Protein AF-0000000074640709 (afdb_homodimer)

Radius of gyration: 23.54 Å; Cα contacts (8 Å, |Δi|>4): 492; chains: 2; bounding box: 57×52×86 Å

pLDDT: mean 73.57, std 23.94, range [26.28, 98.62]

Foldseek 3Di:
DVVVVVVVVVVVVVVVVCLVQQQEKEKDKDKDWDQDPPVVPPVVVVDDPDDPDPDCPVPPSDTDIWMWIWMAGPVGTQDTHTDDPPDDLALVNVQCCVPPPRVVSCCVVPPPSLVSAHEYEYAPPCSCVDPSNVVSCVVSVHHYDDDPPPPVPPDDDDPPPPPD/DVVVVVVVVVVVVVVVVCLVQVQEKEKDKDKDWDQDPPVVPVVVVVDDPDDPDPPCPVPVSDTDIWMWIWMAGPVGTQDTHTDDPPDDLALVNVQCCVPPPRVVSCCVPPPPSLVSAHEYEYAPPCSCVDPSNVVSCVVSNHHYDYDPPPPPVPDDDDPPPPPD

Sequence (328 aa):
MLLLFRRNFLRRFQTEQNDFLGRIITGDETWVYSWDPETKRQSAEWRDFDEPRPEKVRRKQGALKVMHMIFFDMNGVILRWPVPIGTTINAQYYKKVLQDKLRPAIRKKRPGLLESGILFHHDNAPVHTARAVTDVLAGYKWELLEHPRYSPDLVPVIFTYSLKMLLLFRRNFLRRFQTEQNDFLGRIITGDETWVYSWDPETKRQSAEWRDFDEPRPEKVRRKQGALKVMHMIFFDMNGVILRWPVPIGTTINAQYYKKVLQDKLRPAIRKKRPGLLESGILFHHDNAPVHTARAVTDVLAGYKWELLEHPRYSPDLVPVIFTYSLK

Secondary structure (DSSP, 8-state):
-HHHHHHHHHHHHHHHHHHHHTTEEEEEEEEEEE--STHHHHHHHTS-TTS------------EEEEEEEEEETTEEEEEEEPPTT----HHHHHHHIIIIIHHHHHHHSTTHHHH--EEE----HHHHSHHHHHHHHHTTPEEEPPPS---TTS---------/-HHHHHHHHHHHHHHHHHHHHTTEEEEEEEEEEE--STHHHHHHHTS-TTS------------EEEEEEEEEETTEEEEEEEPPTT----HHHHHHHIIIIIHHHHHHHSTTHHHH--EEE----HHHHSHHHHHHHHHTTPEEEPPPS---TTS---------

Structure (mmCIF, N/CA/C/O backbone):
data_AF-0000000074640709-model_v1
#
loop_
_entity.id
_entity.type
_entity.pdbx_description
1 polymer Transposase
#
loop_
_atom_site.group_PDB
_atom_site.id
_atom_site.type_symbol
_atom_site.label_atom_id
_atom_site.label_alt_id
_atom_site.label_comp_id
_atom_site.label_asym_id
_atom_site.label_entity_id
_atom_site.label_seq_id
_atom_site.pdbx_PDB_ins_code
_atom_site.Cartn_x
_atom_site.Cartn_y
_atom_site.Cartn_z
_atom_site.occupancy
_atom_site.B_iso_or_equiv
_atom_site.auth_seq_id
_atom_site.auth_comp_id
_atom_site.auth_asym_id
_atom_site.auth_atom_id
_atom_site.pdbx_PDB_model_num
ATOM 1 N N . MET A 1 1 ? -31.281 17.375 29.703 1 46.91 1 MET A N 1
ATOM 2 C CA . MET A 1 1 ? -30.25 18.359 29.375 1 46.91 1 MET A CA 1
ATOM 3 C C . MET A 1 1 ? -28.875 17.703 29.297 1 46.91 1 MET A C 1
ATOM 5 O O . MET A 1 1 ? -28.094 17.984 28.391 1 46.91 1 MET A O 1
ATOM 9 N N . LEU A 1 2 ? -28.562 16.797 30.25 1 47.84 2 LEU A N 1
ATOM 10 C CA . LEU A 1 2 ? -27.281 16.109 30.281 1 47.84 2 LEU A CA 1
ATOM 11 C C . LEU A 1 2 ? -27.141 15.18 29.078 1 47.84 2 LEU A C 1
ATOM 13 O O . LEU A 1 2 ? -26.062 15.094 28.484 1 47.84 2 LEU A O 1
ATOM 17 N N . LEU A 1 3 ? -28.234 14.57 28.75 1 53.34 3 LEU A N 1
ATOM 18 C CA . LEU A 1 3 ? -28.188 13.664 27.609 1 53.34 3 LEU A CA 1
ATOM 19 C C . LEU A 1 3 ? -27.953 14.43 26.312 1 53.34 3 LEU A C 1
ATOM 21 O O . LEU A 1 3 ? -27.234 13.945 25.438 1 53.34 3 LEU A O 1
ATOM 25 N N . LEU A 1 4 ? -28.609 15.594 26.25 1 51.09 4 LEU A N 1
ATOM 26 C CA . LEU A 1 4 ? -28.422 16.438 25.078 1 51.09 4 LEU A CA 1
ATOM 27 C C . LEU A 1 4 ? -26.984 16.969 25.016 1 51.09 4 LEU A C 1
ATOM 29 O O . LEU A 1 4 ? -26.422 17.109 23.938 1 51.09 4 LEU A O 1
ATOM 33 N N . PHE A 1 5 ? -26.406 17.25 26.172 1 48.44 5 PHE A N 1
ATOM 34 C CA . PHE A 1 5 ? -25.047 17.75 26.219 1 48.44 5 PHE A CA 1
ATOM 35 C C . PHE A 1 5 ? -24.062 16.656 25.812 1 48.44 5 PHE A C 1
ATOM 37 O O . PHE A 1 5 ? -23.094 16.922 25.094 1 48.44 5 PHE A O 1
ATOM 44 N N . ARG A 1 6 ? -24.406 15.453 26.297 1 49.34 6 ARG A N 1
ATOM 45 C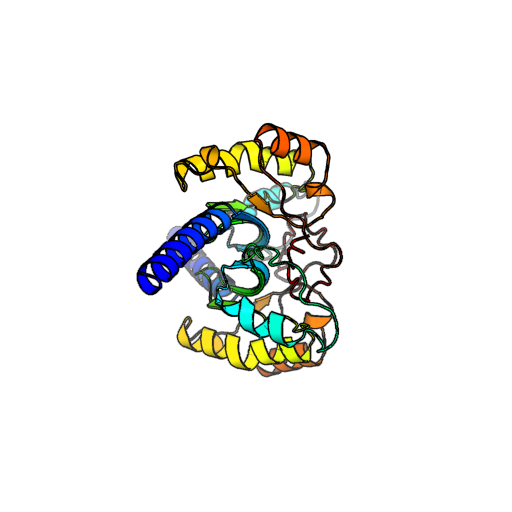 CA . ARG A 1 6 ? -23.516 14.344 25.938 1 49.34 6 ARG A CA 1
ATOM 46 C C . ARG A 1 6 ? -23.578 14.055 24.453 1 49.34 6 ARG A C 1
ATOM 48 O O . ARG A 1 6 ? -22.547 13.797 23.812 1 49.34 6 ARG A O 1
ATOM 55 N N . ARG A 1 7 ? -24.812 14.188 23.984 1 51.47 7 ARG A N 1
ATOM 56 C CA . ARG A 1 7 ? -24.984 13.953 22.547 1 51.47 7 ARG A CA 1
ATOM 57 C C . ARG A 1 7 ? -24.312 15.055 21.734 1 51.47 7 ARG A C 1
ATOM 59 O O . ARG A 1 7 ? -23.672 14.781 20.719 1 51.47 7 ARG A O 1
ATOM 66 N N . ASN A 1 8 ? -24.484 16.297 22.188 1 51.44 8 ASN A N 1
ATOM 67 C CA . ASN A 1 8 ? -23.891 17.422 21.484 1 51.44 8 ASN A CA 1
ATOM 68 C C . ASN A 1 8 ? -22.359 17.391 21.562 1 51.44 8 ASN A C 1
ATOM 70 O O . ASN A 1 8 ? -21.688 17.688 20.578 1 51.44 8 ASN A O 1
ATOM 74 N N . PHE A 1 9 ? -21.828 17.031 22.781 1 47.62 9 PHE A N 1
ATOM 75 C CA . PHE A 1 9 ? -20.391 16.906 22.953 1 47.62 9 PHE A CA 1
ATOM 76 C C . PHE A 1 9 ? -19.828 15.758 22.125 1 47.62 9 PHE A C 1
ATOM 78 O O . PHE A 1 9 ? -18.797 15.898 21.484 1 47.62 9 PHE A O 1
ATOM 85 N N . LEU A 1 10 ? -20.609 14.742 22.109 1 51.47 10 LEU A N 1
ATOM 86 C CA . LEU A 1 10 ? -20.172 13.586 21.328 1 51.47 10 LEU A CA 1
ATOM 87 C C . LEU A 1 10 ? -20.203 13.898 19.844 1 51.47 10 LEU A C 1
ATOM 89 O O . LEU A 1 10 ? -19.297 13.492 19.109 1 51.47 10 LEU A O 1
ATOM 93 N N . ARG A 1 11 ? -21.219 14.688 19.5 1 54.28 11 ARG A N 1
ATOM 94 C CA . ARG A 1 11 ? -21.297 15.094 18.094 1 54.28 11 ARG A CA 1
ATOM 95 C C . ARG A 1 11 ? -20.172 16.047 17.734 1 54.28 11 ARG A C 1
ATOM 97 O O . ARG A 1 11 ? -19.594 15.945 16.656 1 54.28 11 ARG A O 1
ATOM 104 N N . ARG A 1 12 ? -19.922 17 18.609 1 50.59 12 ARG A N 1
ATOM 105 C CA . ARG A 1 12 ? -18.812 17.922 18.344 1 50.59 12 ARG A CA 1
ATOM 106 C C . ARG A 1 12 ? -17.484 17.172 18.312 1 50.59 12 ARG A C 1
ATOM 108 O O . ARG A 1 12 ? -16.641 17.453 17.469 1 50.59 12 ARG A O 1
ATOM 115 N N . PHE A 1 13 ? -17.453 16.297 19.25 1 51.72 13 PHE A N 1
ATOM 116 C CA . PHE A 1 13 ? -16.25 15.477 19.312 1 51.72 13 PHE A CA 1
ATOM 117 C C . PHE A 1 13 ? -16.109 14.602 18.062 1 51.72 13 PHE A C 1
ATOM 119 O O . PHE A 1 13 ? -15.023 14.469 17.5 1 51.72 13 PHE A O 1
ATOM 126 N N . GLN A 1 14 ? -17.219 14.055 17.703 1 56.75 14 GLN A N 1
ATOM 127 C CA . GLN A 1 14 ? -17.234 13.258 16.484 1 56.75 14 GLN A CA 1
ATOM 128 C C . GLN A 1 14 ? -16.922 14.109 15.266 1 56.75 14 GLN A C 1
ATOM 130 O O . GLN A 1 14 ? -16.203 13.664 14.367 1 56.75 14 GLN A O 1
ATOM 135 N N . THR A 1 15 ? -17.516 15.305 15.336 1 57.25 15 THR A N 1
ATOM 136 C CA . THR A 1 15 ? -17.25 16.219 14.234 1 57.25 15 THR A CA 1
ATOM 137 C C . THR A 1 15 ? -15.773 16.609 14.195 1 57.25 15 THR A C 1
ATOM 139 O O . THR A 1 15 ? -15.164 16.656 13.125 1 57.25 15 THR A O 1
ATOM 142 N N . GLU A 1 16 ? -15.297 16.922 15.406 1 59.5 16 GLU A N 1
ATOM 143 C CA . GLU A 1 16 ? -13.891 17.328 15.469 1 59.5 16 GLU A CA 1
ATOM 144 C C . GLU A 1 16 ? -12.977 16.172 15.062 1 59.5 16 GLU A C 1
ATOM 146 O O . GLU A 1 16 ? -11.961 16.375 14.391 1 59.5 16 GLU A O 1
ATOM 151 N N . GLN A 1 17 ? -13.359 15.102 15.57 1 58.53 17 GLN A N 1
ATOM 152 C CA . GLN A 1 17 ? -12.578 13.914 15.242 1 58.53 17 GLN A CA 1
ATOM 153 C C . GLN A 1 17 ? -12.672 13.586 13.758 1 58.53 17 GLN A C 1
ATOM 155 O O . GLN A 1 17 ? -11.672 13.25 13.125 1 58.53 17 GLN A O 1
ATOM 160 N N . ASN A 1 18 ? -13.906 13.648 13.328 1 61.53 18 ASN A N 1
ATOM 161 C CA . ASN A 1 18 ? -14.094 13.484 11.891 1 61.53 18 ASN A CA 1
ATOM 162 C C . ASN A 1 18 ? -13.297 14.523 11.102 1 61.53 18 ASN A C 1
ATOM 164 O O . ASN A 1 18 ? -12.766 14.219 10.031 1 61.53 18 ASN A O 1
ATOM 168 N N . ASP A 1 19 ? -13.203 15.633 11.844 1 73.5 19 ASP A N 1
ATOM 169 C CA . ASP A 1 19 ? -12.469 16.688 11.156 1 73.5 19 ASP A CA 1
ATOM 170 C C . ASP A 1 19 ? -10.977 16.391 11.117 1 73.5 19 ASP A C 1
ATOM 172 O O . ASP A 1 19 ? -10.336 16.516 10.07 1 73.5 19 ASP A O 1
ATOM 176 N N . PHE A 1 20 ? -10.531 15.82 12.344 1 78.12 20 PHE A N 1
ATOM 177 C CA . PHE A 1 20 ? -9.109 15.492 12.414 1 78.12 20 PHE A CA 1
ATOM 178 C C . PHE A 1 20 ? -8.75 14.406 11.414 1 78.12 20 PHE A C 1
ATOM 180 O O . PHE A 1 20 ? -7.824 14.562 10.617 1 78.12 20 PHE A O 1
ATOM 187 N N . LEU A 1 21 ? -9.531 13.281 11.344 1 82.94 21 LEU A N 1
ATOM 188 C CA . LEU A 1 21 ? -9.258 12.148 10.477 1 82.94 21 LEU A CA 1
ATOM 189 C C . LEU A 1 21 ? -9.414 12.531 9.008 1 82.94 21 LEU A C 1
ATOM 191 O O . LEU A 1 21 ? -8.695 12.016 8.148 1 82.94 21 LEU A O 1
ATOM 195 N N . GLY A 1 22 ? -10.305 13.453 8.828 1 88.12 22 GLY A N 1
ATOM 196 C CA . GLY A 1 22 ? -10.578 13.883 7.469 1 88.12 22 GLY A CA 1
ATOM 197 C C . GLY A 1 22 ? -9.438 14.695 6.871 1 88.12 22 GLY A C 1
ATOM 198 O O . GLY A 1 22 ? -9.391 14.898 5.656 1 88.12 22 GLY A O 1
ATOM 199 N N . ARG A 1 23 ? -8.484 15.07 7.758 1 92.62 23 ARG A N 1
ATOM 200 C CA . ARG A 1 23 ? -7.391 15.914 7.305 1 92.62 23 ARG A CA 1
ATOM 201 C C . ARG A 1 23 ? -6.133 15.094 7.047 1 92.62 23 ARG A C 1
ATOM 203 O O . ARG A 1 23 ? -5.129 15.625 6.566 1 92.62 23 ARG A O 1
ATOM 210 N N . ILE A 1 24 ? -6.168 13.789 7.312 1 92.06 24 ILE A N 1
ATOM 211 C CA . ILE A 1 24 ? -4.965 12.977 7.23 1 92.06 24 ILE A CA 1
ATOM 212 C C . ILE A 1 24 ? -4.801 12.438 5.809 1 92.06 24 ILE A C 1
ATOM 214 O O . ILE A 1 24 ? -5.715 11.805 5.27 1 92.06 24 ILE A O 1
ATOM 218 N N . ILE A 1 25 ? -3.73 12.695 5.215 1 95.38 25 ILE A N 1
ATOM 219 C CA . ILE A 1 25 ? -3.305 12.086 3.961 1 95.38 25 ILE A CA 1
ATOM 220 C C . ILE A 1 25 ? -2.059 11.234 4.199 1 95.38 25 ILE A C 1
ATOM 222 O O . ILE A 1 25 ? -1.078 11.711 4.781 1 95.38 25 ILE A O 1
ATOM 226 N N . THR A 1 26 ? -2.135 9.992 3.857 1 93.75 26 THR A N 1
ATOM 227 C CA . THR A 1 26 ? -1.019 9.07 4.023 1 93.75 26 THR A CA 1
ATOM 228 C C . THR A 1 26 ? -0.381 8.742 2.678 1 93.75 26 THR A C 1
ATOM 230 O O . THR A 1 26 ? -1.084 8.508 1.693 1 93.75 26 THR A O 1
ATOM 233 N N . GLY A 1 27 ? 0.933 8.789 2.609 1 94.31 27 GLY A N 1
ATOM 234 C CA . GLY A 1 27 ? 1.7 8.359 1.451 1 94.31 27 GLY A CA 1
ATOM 235 C C . GLY A 1 27 ? 2.461 7.07 1.687 1 94.31 27 GLY A C 1
ATOM 236 O O . GLY A 1 27 ? 3.006 6.852 2.77 1 94.31 27 GLY A O 1
ATOM 237 N N . ASP A 1 28 ? 2.412 6.195 0.65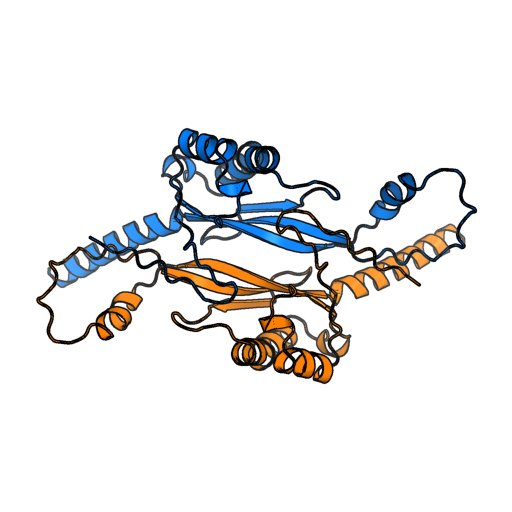5 1 89.44 28 ASP A N 1
ATOM 238 C CA . ASP A 1 28 ? 3.143 4.934 0.697 1 89.44 28 ASP A CA 1
ATOM 239 C C . ASP A 1 28 ? 3.574 4.5 -0.702 1 89.44 28 ASP A C 1
ATOM 241 O O . ASP A 1 28 ? 3.129 5.074 -1.699 1 89.44 28 ASP A O 1
ATOM 245 N N . GLU A 1 29 ? 4.523 3.576 -0.663 1 89.44 29 GLU A N 1
ATOM 246 C CA . GLU A 1 29 ? 4.98 3.004 -1.926 1 89.44 29 GLU A CA 1
ATOM 247 C C . GLU A 1 29 ? 4.598 1.53 -2.035 1 89.44 29 GLU A C 1
ATOM 249 O O . GLU A 1 29 ? 4.57 0.814 -1.033 1 89.44 29 GLU A O 1
ATOM 254 N N . THR A 1 30 ? 4.16 1.184 -3.246 1 87.62 30 THR A N 1
ATOM 255 C CA . THR A 1 30 ? 3.832 -0.217 -3.488 1 87.62 30 THR A CA 1
ATOM 256 C C . THR A 1 30 ? 4.254 -0.638 -4.891 1 87.62 30 THR A C 1
ATOM 258 O O . THR A 1 30 ? 4.539 0.209 -5.742 1 87.62 30 THR A O 1
ATOM 261 N N . TRP A 1 31 ? 4.41 -1.942 -5.078 1 86.06 31 TRP A N 1
ATOM 262 C CA . TRP A 1 31 ? 4.73 -2.5 -6.387 1 86.06 31 TRP A CA 1
ATOM 263 C C . TRP A 1 31 ? 3.502 -3.141 -7.023 1 86.06 31 TRP A C 1
ATOM 265 O O . TRP A 1 31 ? 2.766 -3.877 -6.363 1 86.06 31 TRP A O 1
ATOM 275 N N . VAL A 1 32 ? 3.316 -2.777 -8.266 1 86 32 VAL A N 1
ATOM 276 C CA . VAL A 1 32 ? 2.186 -3.33 -9.008 1 86 32 VAL A CA 1
ATOM 277 C C . VAL A 1 32 ? 2.674 -3.941 -10.32 1 86 32 VAL A C 1
ATOM 279 O O . VAL A 1 32 ? 3.49 -3.342 -11.023 1 86 32 VAL A O 1
ATOM 282 N N . TYR A 1 33 ? 2.207 -5.102 -10.617 1 82.94 33 TYR A N 1
ATOM 283 C CA . TYR A 1 33 ? 2.523 -5.73 -11.898 1 82.94 33 TYR A CA 1
ATOM 284 C C . TYR A 1 33 ? 1.588 -5.238 -12.992 1 82.94 33 TYR A C 1
ATOM 286 O O . TYR A 1 33 ? 0.382 -5.102 -12.773 1 82.94 33 TYR A O 1
ATOM 294 N N . SER A 1 34 ? 2.131 -4.762 -14.055 1 76.19 34 SER A N 1
ATOM 295 C CA . SER A 1 34 ? 1.364 -4.301 -15.211 1 76.19 34 SER A CA 1
ATOM 296 C C . SER A 1 34 ? 1.842 -4.973 -16.5 1 76.19 34 SER A C 1
ATOM 298 O O . SER A 1 34 ? 2.898 -5.605 -16.516 1 76.19 34 SER A O 1
ATOM 300 N N . TRP A 1 35 ? 0.824 -4.996 -17.422 1 62.97 35 TRP A N 1
ATOM 301 C CA . TRP A 1 35 ? 1.172 -5.461 -18.75 1 62.97 35 TRP A CA 1
ATOM 302 C C . TRP A 1 35 ? 1.718 -4.32 -19.609 1 62.97 35 TRP A C 1
ATOM 304 O O . TRP A 1 35 ? 1.177 -3.211 -19.578 1 62.97 35 TRP A O 1
ATOM 314 N N . ASP A 1 36 ? 2.873 -4.203 -19.812 1 53.12 36 ASP A N 1
ATOM 315 C CA . ASP A 1 36 ? 3.271 -3.229 -20.812 1 53.12 36 ASP A CA 1
ATOM 316 C C . ASP A 1 36 ? 3.445 -3.893 -22.188 1 53.12 36 ASP A C 1
ATOM 318 O O . ASP A 1 36 ? 4.391 -4.656 -22.391 1 53.12 36 ASP A O 1
ATOM 322 N N . PRO A 1 37 ? 2.484 -3.816 -23.016 1 47.88 37 PRO A N 1
ATOM 323 C CA . PRO A 1 37 ? 2.789 -4.281 -24.375 1 47.88 37 PRO A CA 1
ATOM 324 C C . PRO A 1 37 ? 4.047 -3.629 -24.953 1 47.88 37 PRO A C 1
ATOM 326 O O . PRO A 1 37 ? 4.789 -4.266 -25.703 1 47.88 37 PRO A O 1
ATOM 329 N N . GLU A 1 38 ? 4.113 -2.268 -24.812 1 47.5 38 GLU A N 1
ATOM 330 C CA . GLU A 1 38 ? 5.121 -1.446 -25.484 1 47.5 38 GLU A CA 1
ATOM 331 C C . GLU A 1 38 ? 6.477 -1.568 -24.781 1 47.5 38 GLU A C 1
ATOM 333 O O . GLU A 1 38 ? 7.5 -1.163 -25.344 1 47.5 38 GLU A O 1
ATOM 338 N N . THR A 1 39 ? 6.562 -1.874 -23.656 1 43.03 39 THR A N 1
ATOM 339 C CA . THR A 1 39 ? 7.895 -1.951 -23.078 1 43.03 39 THR A CA 1
ATOM 340 C C . THR A 1 39 ? 8.773 -2.926 -23.859 1 43.03 39 THR A C 1
ATOM 342 O O . THR A 1 39 ? 9.922 -3.164 -23.484 1 43.03 39 THR A O 1
ATOM 345 N N . LYS A 1 40 ? 8.32 -3.604 -24.812 1 41.12 40 LYS A N 1
ATOM 346 C CA . LYS A 1 40 ? 9.164 -4.191 -25.844 1 41.12 40 LYS A CA 1
ATOM 347 C C . LYS A 1 40 ? 10.094 -3.146 -26.453 1 41.12 40 LYS A C 1
ATOM 349 O O . LYS A 1 40 ? 11.258 -3.438 -26.75 1 41.12 40 LYS A O 1
ATOM 354 N N . ARG A 1 41 ? 9.5 -2.029 -26.859 1 36.28 41 ARG A N 1
ATOM 355 C CA . ARG A 1 41 ? 10.266 -1.099 -27.688 1 36.28 41 ARG A CA 1
ATOM 356 C C . ARG A 1 41 ? 11.422 -0.493 -26.906 1 36.28 41 ARG A C 1
ATOM 358 O O . ARG A 1 41 ? 12.508 -0.301 -27.438 1 36.28 41 ARG A O 1
ATOM 365 N N . GLN A 1 42 ? 11.219 -0.056 -25.703 1 36.22 42 GLN A N 1
ATOM 366 C CA . GLN A 1 42 ? 12.25 0.728 -25.031 1 36.22 42 GLN A CA 1
ATOM 367 C C . GLN A 1 42 ? 13.352 -0.173 -24.484 1 36.22 42 GLN A C 1
ATOM 369 O O . GLN A 1 42 ? 14.531 0.198 -24.484 1 36.22 42 GLN A O 1
ATOM 374 N N . SER A 1 43 ? 13.016 -1.301 -23.984 1 35.88 43 SER A N 1
ATOM 375 C CA . SER A 1 43 ? 14.102 -2.16 -23.547 1 35.88 43 SER A CA 1
ATOM 376 C C . SER A 1 43 ? 14.883 -2.73 -24.719 1 35.88 43 SER A C 1
ATOM 378 O O . SER A 1 43 ? 16.031 -3.16 -24.562 1 35.88 43 SER A O 1
ATOM 380 N N . ALA A 1 44 ? 14.25 -2.912 -25.828 1 34.44 44 ALA A N 1
ATOM 381 C CA . ALA A 1 44 ? 14.984 -3.293 -27.031 1 34.44 44 ALA A CA 1
ATOM 382 C C . ALA A 1 44 ? 16.031 -2.238 -27.391 1 34.44 44 ALA A C 1
ATOM 384 O O . ALA A 1 44 ? 17.047 -2.547 -28.031 1 34.44 44 ALA A O 1
ATOM 385 N N . GLU A 1 45 ? 15.719 -0.953 -27.078 1 35.22 45 GLU A N 1
ATOM 386 C CA . GLU A 1 45 ? 16.656 0.073 -27.531 1 35.22 45 GLU A CA 1
ATOM 387 C C . GLU A 1 45 ? 17.938 0.052 -26.703 1 35.22 45 GLU A C 1
ATOM 389 O O . GLU A 1 45 ? 18.969 0.574 -27.141 1 35.22 45 GLU A O 1
ATOM 394 N N . TRP A 1 46 ? 17.828 -0.36 -25.453 1 33.38 46 TRP A N 1
ATOM 395 C CA . TRP A 1 46 ? 19.109 -0.178 -24.797 1 33.38 46 TRP A CA 1
ATOM 396 C C . TRP A 1 46 ? 20.094 -1.27 -25.219 1 33.38 46 TRP A C 1
ATOM 398 O O . TRP A 1 46 ? 21.125 -1.457 -24.578 1 33.38 46 TRP A O 1
ATOM 408 N N . ARG A 1 47 ? 19.609 -2.254 -26.031 1 33.75 47 ARG A N 1
ATOM 409 C CA . ARG A 1 47 ? 20.641 -3.236 -26.328 1 33.75 47 ARG A CA 1
ATOM 410 C C . ARG A 1 47 ? 21.688 -2.66 -27.297 1 33.75 47 ARG A C 1
ATOM 412 O O . ARG A 1 47 ? 21.344 -1.887 -28.188 1 33.75 47 ARG A O 1
ATOM 419 N N . ASP A 1 48 ? 22.906 -2.582 -26.906 1 31.64 48 ASP A N 1
ATOM 420 C CA . ASP A 1 48 ? 24.047 -2.234 -27.734 1 31.64 48 ASP A CA 1
ATOM 421 C C . ASP A 1 48 ? 23.969 -2.945 -29.094 1 31.64 48 ASP A C 1
ATOM 423 O O . ASP A 1 48 ? 23.375 -4.02 -29.203 1 31.64 48 ASP A O 1
ATOM 427 N N . PHE A 1 49 ? 24.406 -2.42 -30.266 1 32 49 PHE A N 1
ATOM 428 C CA . PHE A 1 49 ? 24.531 -2.734 -31.672 1 32 49 PHE A CA 1
ATOM 429 C C . PHE A 1 49 ? 24.984 -4.176 -31.875 1 32 49 PHE A C 1
ATOM 431 O O . PHE A 1 49 ? 24.516 -4.855 -32.781 1 32 49 PHE A O 1
ATOM 438 N N . ASP A 1 50 ? 26.141 -4.527 -31.375 1 33.44 50 ASP A N 1
ATOM 439 C CA . ASP A 1 50 ? 26.969 -5.508 -32.062 1 33.44 50 ASP A CA 1
ATOM 440 C C . ASP A 1 50 ? 26.469 -6.93 -31.797 1 33.44 50 ASP A C 1
ATOM 442 O O . ASP A 1 50 ? 27.094 -7.898 -32.25 1 33.44 50 ASP A O 1
ATOM 446 N N . GLU A 1 51 ? 25.812 -7.219 -30.594 1 35.03 51 GLU A N 1
ATOM 447 C CA . GLU A 1 51 ? 25.797 -8.672 -30.438 1 35.03 51 GLU A CA 1
ATOM 448 C C . GLU A 1 51 ? 24.703 -9.312 -31.281 1 35.03 51 GLU A C 1
ATOM 450 O O . GLU A 1 51 ? 23.688 -8.68 -31.562 1 35.03 51 GLU A O 1
ATOM 455 N N . PRO A 1 52 ? 24.953 -10.492 -32 1 36.81 52 PRO A N 1
ATOM 456 C CA . PRO A 1 52 ? 24.141 -11.266 -32.938 1 36.81 52 PRO A CA 1
ATOM 457 C C . PRO A 1 52 ? 22.688 -11.391 -32.469 1 36.81 52 PRO A C 1
ATOM 459 O O . PRO A 1 52 ? 22.406 -11.273 -31.281 1 36.81 52 PRO A O 1
ATOM 462 N N . ARG A 1 53 ? 21.812 -11.398 -33.406 1 34.66 53 ARG A N 1
ATOM 463 C CA . ARG A 1 53 ? 20.359 -11.406 -33.344 1 34.66 53 ARG A CA 1
ATOM 464 C C . ARG A 1 53 ? 19.859 -12.414 -32.344 1 34.66 53 ARG A C 1
ATOM 466 O O . ARG A 1 53 ? 20.078 -13.617 -32.469 1 34.66 53 ARG A O 1
ATOM 473 N N . PRO A 1 54 ? 20.031 -12.203 -31.016 1 34.75 54 PRO A N 1
ATOM 474 C CA . PRO A 1 54 ? 19.531 -13.359 -30.266 1 34.75 54 PRO A CA 1
ATOM 475 C C . PRO A 1 54 ? 18.234 -13.922 -30.828 1 34.75 54 PRO A C 1
ATOM 477 O O . PRO A 1 54 ? 17.484 -13.211 -31.5 1 34.75 54 PRO A O 1
ATOM 480 N N . GLU A 1 55 ? 18.156 -15.258 -31.156 1 31.55 55 GLU A N 1
ATOM 481 C CA . GLU A 1 55 ? 16.984 -16.062 -31.469 1 31.55 55 GLU A CA 1
ATOM 482 C C . GLU A 1 55 ? 15.719 -15.461 -30.859 1 31.55 55 GLU A C 1
ATOM 484 O O . GLU A 1 55 ? 15.781 -14.781 -29.828 1 31.55 55 GLU A O 1
ATOM 489 N N . LYS A 1 56 ? 14.695 -15.289 -31.766 1 33.53 56 LYS A N 1
ATOM 490 C CA . LYS A 1 56 ? 13.344 -14.828 -31.453 1 33.53 56 LYS A CA 1
ATOM 491 C C . LYS A 1 56 ? 12.93 -15.273 -30.047 1 33.53 56 LYS A C 1
ATOM 493 O O . LYS A 1 56 ? 12.531 -16.422 -29.844 1 33.53 56 LYS A O 1
ATOM 498 N N . VAL A 1 57 ? 13.883 -15.164 -29.172 1 33.59 57 VAL A N 1
ATOM 499 C CA . VAL A 1 57 ? 13.273 -15.484 -27.891 1 33.59 57 VAL A CA 1
ATOM 500 C C . VAL A 1 57 ? 11.883 -14.875 -27.812 1 33.59 57 VAL A C 1
ATOM 502 O O . VAL A 1 57 ? 11.719 -13.664 -27.938 1 33.59 57 VAL A O 1
ATOM 505 N N . ARG A 1 58 ? 10.836 -15.461 -28.516 1 33.22 58 ARG A N 1
ATOM 506 C CA . ARG A 1 58 ? 9.469 -15.164 -28.109 1 33.22 58 ARG A CA 1
ATOM 507 C C . ARG A 1 58 ? 9.438 -14.422 -26.781 1 33.22 58 ARG A C 1
ATOM 509 O O . ARG A 1 58 ? 9.641 -15.023 -25.719 1 33.22 58 ARG A O 1
ATOM 516 N N . ARG A 1 59 ? 10.023 -13.359 -26.875 1 35.16 59 ARG A N 1
ATOM 517 C CA . ARG A 1 59 ? 10.141 -12.461 -25.734 1 35.16 59 ARG A CA 1
ATOM 518 C C . ARG A 1 59 ? 8.836 -12.398 -24.953 1 35.16 59 ARG A C 1
ATOM 520 O O . ARG A 1 59 ? 7.832 -11.875 -25.438 1 35.16 59 ARG A O 1
ATOM 527 N N . LYS A 1 60 ? 8.312 -13.57 -24.375 1 39.88 60 LYS A N 1
ATOM 528 C CA . LYS A 1 60 ? 7.254 -13.562 -23.375 1 39.88 60 LYS A CA 1
ATOM 529 C C . LYS A 1 60 ? 7.105 -12.18 -22.75 1 39.88 60 LYS A C 1
ATOM 531 O O . LYS A 1 60 ? 8.078 -11.609 -22.25 1 39.88 60 LYS A O 1
ATOM 536 N N . GLN A 1 61 ? 6.496 -11.242 -23.391 1 45.47 61 GLN A N 1
ATOM 537 C CA . GLN A 1 61 ? 6.078 -9.914 -22.953 1 45.47 61 GLN A CA 1
ATOM 538 C C . GLN A 1 61 ? 5.824 -9.883 -21.453 1 45.47 61 GLN A C 1
ATOM 540 O O . GLN A 1 61 ? 4.863 -10.484 -20.953 1 45.47 61 GLN A O 1
ATOM 545 N N . GLY A 1 62 ? 6.82 -10.156 -20.625 1 53.38 62 GLY A N 1
ATOM 546 C CA . GLY A 1 62 ? 6.945 -10.359 -19.203 1 53.38 62 GLY A CA 1
ATOM 547 C C . GLY A 1 62 ? 6.25 -9.289 -18.375 1 53.38 62 GLY A C 1
ATOM 548 O O . GLY A 1 62 ? 5.887 -8.234 -18.906 1 53.38 62 GLY A O 1
ATOM 549 N N . ALA A 1 63 ? 5.395 -9.641 -17.391 1 64.69 63 ALA A N 1
ATOM 550 C CA . ALA A 1 63 ? 4.793 -8.727 -16.422 1 64.69 63 ALA A CA 1
ATOM 551 C C . ALA A 1 63 ? 5.816 -7.711 -15.914 1 64.69 63 ALA A C 1
ATOM 553 O O . ALA A 1 63 ? 6.969 -8.062 -15.648 1 64.69 63 ALA A O 1
ATOM 554 N N . LEU A 1 64 ? 5.594 -6.379 -16.281 1 74.06 64 LEU A N 1
ATOM 555 C CA . LEU A 1 64 ? 6.402 -5.293 -15.742 1 74.06 64 LEU A CA 1
ATOM 556 C C . LEU A 1 64 ? 5.969 -4.961 -14.312 1 74.06 64 LEU A C 1
ATOM 558 O O . LEU A 1 64 ? 4.777 -4.801 -14.047 1 74.06 64 LEU A O 1
ATOM 562 N N . LYS A 1 65 ? 6.918 -5.109 -13.43 1 80.88 65 LYS A N 1
ATOM 563 C CA . LYS A 1 65 ? 6.699 -4.652 -12.062 1 80.88 65 LYS A CA 1
ATOM 564 C C . LYS A 1 65 ? 7.004 -3.162 -11.922 1 80.88 65 LYS A C 1
ATOM 566 O O . LYS A 1 65 ? 8.133 -2.729 -12.172 1 80.88 65 LYS A O 1
ATOM 571 N N . VAL A 1 66 ? 5.957 -2.449 -11.641 1 84.69 66 VAL A N 1
ATOM 572 C CA . VAL A 1 66 ? 6.113 -1 -11.586 1 84.69 66 VAL A CA 1
ATOM 573 C C . VAL A 1 66 ? 5.852 -0.501 -10.172 1 84.69 66 VAL A C 1
ATOM 575 O O . VAL A 1 66 ? 4.871 -0.897 -9.531 1 84.69 66 VAL A O 1
ATOM 578 N N . MET A 1 67 ? 6.793 0.323 -9.727 1 88.81 67 MET A N 1
ATOM 579 C CA . MET A 1 67 ? 6.602 0.968 -8.43 1 88.81 67 MET A CA 1
ATOM 580 C C . MET A 1 67 ? 5.582 2.096 -8.523 1 88.81 67 MET A C 1
ATOM 582 O O . MET A 1 67 ? 5.609 2.887 -9.469 1 88.81 67 MET A O 1
ATOM 586 N N . HIS A 1 68 ? 4.66 2.082 -7.578 1 90.94 68 HIS A N 1
ATOM 587 C CA . HIS A 1 68 ? 3.691 3.168 -7.465 1 90.94 68 HIS A CA 1
ATOM 588 C C . HIS A 1 68 ? 3.838 3.902 -6.137 1 90.94 68 HIS A C 1
ATOM 590 O O . HIS A 1 68 ? 4.047 3.273 -5.098 1 90.94 68 HIS A O 1
ATOM 596 N N . MET A 1 69 ? 3.82 5.25 -6.188 1 94.06 69 MET A N 1
ATOM 597 C CA . MET A 1 69 ? 3.514 6.051 -5.008 1 94.06 69 MET A CA 1
ATOM 598 C C . MET A 1 69 ? 2.01 6.238 -4.852 1 94.06 69 MET A C 1
ATOM 600 O O . MET A 1 69 ? 1.336 6.684 -5.781 1 94.06 69 MET A O 1
ATOM 604 N N . ILE A 1 70 ? 1.554 5.844 -3.711 1 94.62 70 ILE A N 1
ATOM 605 C CA . ILE A 1 70 ? 0.118 5.969 -3.484 1 94.62 70 ILE A CA 1
ATOM 606 C C . ILE A 1 70 ? -0.142 6.93 -2.33 1 94.62 70 ILE A C 1
ATOM 608 O O . ILE A 1 70 ? 0.549 6.887 -1.309 1 94.62 70 ILE A O 1
ATOM 612 N N . PHE A 1 71 ? -1.082 7.844 -2.48 1 96.75 71 PHE A N 1
ATOM 613 C CA . PHE A 1 71 ? -1.561 8.766 -1.456 1 96.75 71 PHE A CA 1
ATOM 614 C C . PHE A 1 71 ? -3.061 8.602 -1.237 1 96.75 71 PHE A C 1
ATOM 616 O O . PHE A 1 71 ? -3.832 8.562 -2.197 1 96.75 71 PHE A O 1
ATOM 623 N N . PHE A 1 72 ? -3.434 8.5 0.001 1 94.25 72 PHE A N 1
ATOM 624 C CA . PHE A 1 72 ? -4.84 8.219 0.262 1 94.25 72 PHE A CA 1
ATOM 625 C C . PHE A 1 72 ? -5.273 8.805 1.599 1 94.25 72 PHE A C 1
ATOM 627 O O . PHE A 1 72 ? -4.43 9.18 2.42 1 94.25 72 PHE A O 1
ATOM 634 N N . ASP A 1 73 ? -6.5 9.008 1.788 1 91.69 73 ASP A N 1
ATOM 635 C CA . ASP A 1 73 ? -7.145 9.406 3.037 1 91.69 73 ASP A CA 1
ATOM 636 C C . ASP A 1 73 ? -8.312 8.477 3.373 1 91.69 73 ASP A C 1
ATOM 638 O O . ASP A 1 73 ? -8.445 7.398 2.793 1 91.69 73 ASP A O 1
ATOM 642 N N . MET A 1 74 ? -8.992 8.82 4.363 1 86.94 74 MET A N 1
ATOM 643 C CA . MET A 1 74 ? -10.062 7.953 4.84 1 86.94 74 MET A CA 1
ATOM 644 C C . MET A 1 74 ? -11.125 7.75 3.762 1 86.94 74 MET A C 1
ATOM 646 O O . MET A 1 74 ? -11.859 6.766 3.789 1 86.94 74 MET A O 1
ATOM 650 N N . ASN A 1 75 ? -11.242 8.648 2.781 1 90.19 75 ASN A N 1
ATOM 651 C CA . ASN A 1 75 ? -12.258 8.562 1.735 1 90.19 75 ASN A CA 1
ATOM 652 C C . ASN A 1 75 ? -11.742 7.809 0.514 1 90.19 75 ASN A C 1
ATOM 654 O O . ASN A 1 75 ? -12.492 7.57 -0.436 1 90.19 75 ASN A O 1
ATOM 658 N N . GLY A 1 76 ? -10.539 7.43 0.463 1 91.25 76 GLY A N 1
ATOM 659 C CA . GLY A 1 76 ? -10.008 6.645 -0.639 1 91.25 76 GLY A CA 1
ATOM 660 C C . GLY A 1 76 ? -8.727 7.219 -1.217 1 91.25 76 GLY A C 1
ATOM 661 O O . GLY A 1 76 ? -8.109 8.094 -0.616 1 91.25 76 GLY A O 1
ATOM 662 N N . VAL A 1 77 ? -8.367 6.66 -2.371 1 94.12 77 VAL A N 1
ATOM 663 C CA . VAL A 1 77 ? -7.121 7.039 -3.027 1 94.12 77 VAL A CA 1
ATOM 664 C C . VAL A 1 77 ? -7.242 8.461 -3.584 1 94.12 77 VAL A C 1
ATOM 666 O O . VAL A 1 77 ? -8.242 8.805 -4.215 1 94.12 77 VAL A O 1
ATOM 669 N N . ILE A 1 78 ? -6.254 9.234 -3.332 1 97.62 78 ILE A N 1
ATOM 670 C CA . ILE A 1 78 ? -6.176 10.578 -3.881 1 97.62 78 ILE A CA 1
ATOM 671 C C . ILE A 1 78 ? -5.312 10.578 -5.141 1 97.62 78 ILE A C 1
ATOM 673 O O . ILE A 1 78 ? -5.684 11.164 -6.156 1 97.62 78 ILE A O 1
ATOM 677 N N . LEU A 1 79 ? -4.133 9.883 -5.055 1 97.38 79 LEU A N 1
ATOM 678 C CA . LEU A 1 79 ? -3.191 9.828 -6.164 1 97.38 79 LEU A CA 1
ATOM 679 C C . LEU A 1 79 ? -2.48 8.484 -6.219 1 97.38 79 LEU A C 1
ATOM 681 O O . LEU A 1 79 ? -2.031 7.973 -5.188 1 97.38 79 LEU A O 1
ATOM 685 N N . ARG A 1 80 ? -2.557 7.832 -7.262 1 95.31 80 ARG A N 1
ATOM 686 C CA . ARG A 1 80 ? -1.683 6.723 -7.629 1 95.31 80 ARG A CA 1
ATOM 687 C C . ARG A 1 80 ? -0.72 7.129 -8.742 1 95.31 80 ARG A C 1
ATOM 689 O O . ARG A 1 80 ? -1.136 7.344 -9.883 1 95.31 80 ARG A O 1
ATOM 696 N N . TRP A 1 81 ? 0.566 7.172 -8.367 1 95.44 81 TRP A N 1
ATOM 697 C CA . TRP A 1 81 ? 1.545 7.672 -9.328 1 95.44 81 TRP A CA 1
ATOM 698 C C . TRP A 1 81 ? 2.572 6.598 -9.672 1 95.44 81 TRP A C 1
ATOM 700 O O . TRP A 1 81 ? 3.375 6.203 -8.82 1 95.44 81 TRP A O 1
ATOM 710 N N . PRO A 1 82 ? 2.527 6.059 -10.945 1 91.69 82 PRO A N 1
ATOM 711 C CA . PRO A 1 82 ? 3.574 5.117 -11.352 1 91.69 82 PRO A CA 1
ATOM 712 C C . PRO A 1 82 ? 4.934 5.789 -11.531 1 91.69 82 PRO A C 1
ATOM 714 O O . PRO A 1 82 ? 5.051 6.758 -12.289 1 91.69 82 PRO A O 1
ATOM 717 N N . VAL A 1 83 ? 5.855 5.27 -10.844 1 89.88 83 VAL A N 1
ATOM 718 C CA . VAL A 1 83 ? 7.215 5.773 -11.008 1 89.88 83 VAL A CA 1
ATOM 719 C C . VAL A 1 83 ? 7.801 5.238 -12.312 1 89.88 83 VAL A C 1
ATOM 721 O O . VAL A 1 83 ? 7.805 4.027 -12.555 1 89.88 83 VAL A O 1
ATOM 724 N N . PRO A 1 84 ? 8.258 6.184 -13.148 1 85.88 84 PRO A N 1
ATOM 725 C CA . PRO A 1 84 ? 8.828 5.715 -14.414 1 85.88 84 PRO A CA 1
ATOM 726 C C . PRO A 1 84 ? 9.961 4.707 -14.211 1 85.88 84 PRO A C 1
ATOM 728 O O . PRO A 1 84 ? 10.758 4.848 -13.281 1 85.88 84 PRO A O 1
ATOM 731 N N . ILE A 1 85 ? 9.945 3.727 -15.07 1 77.38 85 ILE A N 1
ATOM 732 C CA . ILE A 1 85 ? 10.938 2.656 -14.992 1 77.38 85 ILE A CA 1
ATOM 733 C C . ILE A 1 85 ? 12.344 3.244 -15.07 1 77.38 85 ILE A C 1
ATOM 735 O O . ILE A 1 85 ? 12.602 4.141 -15.875 1 77.38 85 ILE A O 1
ATOM 739 N N . GLY A 1 86 ? 13.219 2.75 -14.234 1 75.88 86 GLY A N 1
ATOM 740 C CA . GLY A 1 86 ? 14.602 3.207 -14.242 1 75.88 86 GLY A CA 1
ATOM 741 C C . GLY A 1 86 ? 14.812 4.473 -13.438 1 75.88 86 GLY A C 1
ATOM 742 O O . GLY A 1 86 ? 15.93 4.988 -13.367 1 75.88 86 GLY A O 1
ATOM 743 N N . THR A 1 87 ? 13.781 5 -12.867 1 83.44 87 THR A N 1
ATOM 744 C CA . THR A 1 87 ? 13.867 6.227 -12.078 1 83.44 87 THR A CA 1
ATOM 745 C C . THR A 1 87 ? 14.102 5.914 -10.609 1 83.44 87 THR A C 1
ATOM 747 O O . THR A 1 87 ? 13.445 5.039 -10.039 1 83.44 87 THR A O 1
ATOM 750 N N . THR A 1 88 ? 15.102 6.57 -10.094 1 82.75 88 THR A N 1
ATOM 751 C CA . THR A 1 88 ? 15.32 6.504 -8.648 1 82.75 88 THR A CA 1
ATOM 752 C C . THR A 1 88 ? 14.484 7.559 -7.93 1 82.75 88 THR A C 1
ATOM 754 O O . THR A 1 88 ? 14.438 8.719 -8.344 1 82.75 88 THR A O 1
ATOM 757 N N . ILE A 1 89 ? 13.797 7.148 -6.934 1 88.5 89 ILE A N 1
ATOM 758 C CA . ILE A 1 89 ? 13.039 8.102 -6.133 1 88.5 89 ILE A CA 1
ATOM 759 C C . ILE A 1 89 ? 13.969 8.789 -5.133 1 88.5 89 ILE A C 1
ATOM 761 O O . ILE A 1 89 ? 14.18 8.281 -4.027 1 88.5 89 ILE A O 1
ATOM 765 N N . ASN A 1 90 ? 14.531 9.867 -5.492 1 93 90 ASN A N 1
ATOM 766 C CA . ASN A 1 90 ? 15.273 10.703 -4.559 1 93 90 ASN A CA 1
ATOM 767 C C . ASN A 1 90 ? 14.414 11.844 -4.02 1 93 90 ASN A C 1
ATOM 769 O O . ASN A 1 90 ? 13.242 11.961 -4.379 1 93 90 ASN A O 1
ATOM 773 N N . ALA A 1 91 ? 15.039 12.625 -3.148 1 95.94 91 ALA A N 1
ATOM 774 C CA . ALA A 1 91 ? 14.289 13.68 -2.475 1 95.94 91 ALA A CA 1
ATOM 775 C C . ALA A 1 91 ? 13.711 14.672 -3.482 1 95.94 91 ALA A C 1
ATOM 777 O O . ALA A 1 91 ? 12.578 15.125 -3.332 1 95.94 91 ALA A O 1
ATOM 778 N N . GLN A 1 92 ? 14.484 15 -4.441 1 96.62 92 GLN A N 1
ATOM 779 C CA . GLN A 1 92 ? 14.031 15.969 -5.438 1 96.62 92 GLN A CA 1
ATOM 780 C C . GLN A 1 92 ? 12.859 15.422 -6.246 1 96.62 92 GLN A C 1
ATOM 782 O O . GLN A 1 92 ? 11.906 16.141 -6.543 1 96.62 92 GLN A O 1
ATOM 787 N N . TYR A 1 93 ? 12.93 14.164 -6.605 1 95.69 93 TYR A N 1
ATOM 788 C CA . TYR A 1 93 ? 11.828 13.531 -7.328 1 95.69 93 TYR A CA 1
ATOM 789 C C . TYR A 1 93 ? 10.562 13.5 -6.477 1 95.69 93 TYR A C 1
ATOM 791 O O . TYR A 1 93 ? 9.484 13.859 -6.949 1 95.69 93 TYR A O 1
ATOM 799 N N . TYR A 1 94 ? 10.719 13.031 -5.277 1 96.81 94 TYR A N 1
ATOM 800 C CA . TYR A 1 94 ? 9.594 12.961 -4.355 1 96.81 94 TYR A CA 1
ATOM 801 C C . TYR A 1 94 ? 8.961 14.336 -4.156 1 96.81 94 TYR A C 1
ATOM 803 O O . TYR A 1 94 ? 7.738 14.477 -4.203 1 96.81 94 TYR A O 1
ATOM 811 N N . LYS A 1 95 ? 9.758 15.344 -3.932 1 97.81 95 LYS A N 1
ATOM 812 C CA . LYS A 1 95 ? 9.305 16.719 -3.805 1 97.81 95 LYS A CA 1
ATOM 813 C C . LYS A 1 95 ? 8.461 17.141 -5.008 1 97.81 95 LYS A C 1
ATOM 815 O O . LYS A 1 95 ? 7.395 17.734 -4.852 1 97.81 95 LYS A O 1
ATOM 820 N N . LYS A 1 96 ? 8.93 16.812 -6.164 1 97.75 96 LYS A N 1
ATOM 821 C CA . LYS A 1 96 ? 8.227 17.172 -7.391 1 97.75 96 LYS A CA 1
ATOM 822 C C . LYS A 1 96 ? 6.863 16.484 -7.457 1 97.75 96 LYS A C 1
ATOM 824 O O . LYS A 1 96 ? 5.875 17.094 -7.883 1 97.75 96 LYS A O 1
ATOM 829 N N . VAL A 1 97 ? 6.789 15.266 -7.078 1 97.81 97 VAL A N 1
ATOM 830 C CA . VAL A 1 97 ? 5.52 14.539 -7.082 1 97.81 97 VAL A CA 1
ATOM 831 C C . VAL A 1 97 ? 4.539 15.211 -6.125 1 97.81 97 VAL A C 1
ATOM 833 O O . VAL A 1 97 ? 3.361 15.383 -6.449 1 97.81 97 VAL A O 1
ATOM 836 N N . LEU A 1 98 ? 4.984 15.633 -4.926 1 98.31 98 LEU A N 1
ATOM 837 C CA . LEU A 1 98 ? 4.137 16.312 -3.957 1 98.31 98 LEU A CA 1
ATOM 838 C C . LEU A 1 98 ? 3.586 17.609 -4.539 1 98.31 98 LEU A C 1
ATOM 840 O O . LEU A 1 98 ? 2.395 17.906 -4.402 1 98.31 98 LEU A O 1
ATOM 844 N N . GLN A 1 99 ? 4.426 18.312 -5.195 1 98.56 99 GLN A N 1
ATOM 845 C CA . GLN A 1 99 ? 4.082 19.641 -5.66 1 98.56 99 GLN A CA 1
ATOM 846 C C . GLN A 1 99 ? 3.248 19.594 -6.938 1 98.56 99 GLN A C 1
ATOM 848 O O . GLN A 1 99 ? 2.234 20.281 -7.051 1 98.56 99 GLN A O 1
ATOM 853 N N . ASP A 1 100 ? 3.615 18.719 -7.832 1 98.56 100 ASP A N 1
ATOM 854 C CA . ASP A 1 100 ? 3.062 18.781 -9.18 1 98.56 100 ASP A CA 1
ATOM 855 C C . ASP A 1 100 ? 1.93 17.781 -9.367 1 98.56 100 ASP A C 1
ATOM 857 O O . ASP A 1 100 ? 1.142 17.891 -10.312 1 98.56 100 ASP A O 1
ATOM 861 N N . LYS A 1 101 ? 1.948 16.797 -8.539 1 98.56 101 LYS A N 1
ATOM 862 C CA . LYS A 1 101 ? 0.956 15.758 -8.75 1 98.56 101 LYS A CA 1
ATOM 863 C C . LYS A 1 101 ? -0.003 15.656 -7.57 1 98.56 101 LYS A C 1
ATOM 865 O O . LYS A 1 101 ? -1.221 15.734 -7.742 1 98.56 101 LYS A O 1
ATOM 870 N N . LEU A 1 102 ? 0.487 15.57 -6.348 1 98.62 102 LEU A N 1
ATOM 871 C CA . LEU A 1 102 ? -0.372 15.328 -5.195 1 98.62 102 LEU A CA 1
ATOM 872 C C . LEU A 1 102 ? -1.217 16.562 -4.883 1 98.62 102 LEU A C 1
ATOM 874 O O . LEU A 1 102 ? -2.434 16.453 -4.715 1 98.62 102 LEU A O 1
ATOM 878 N N . ARG A 1 103 ? -0.566 17.703 -4.73 1 98.44 103 ARG A N 1
ATOM 879 C CA . ARG A 1 103 ? -1.302 18.891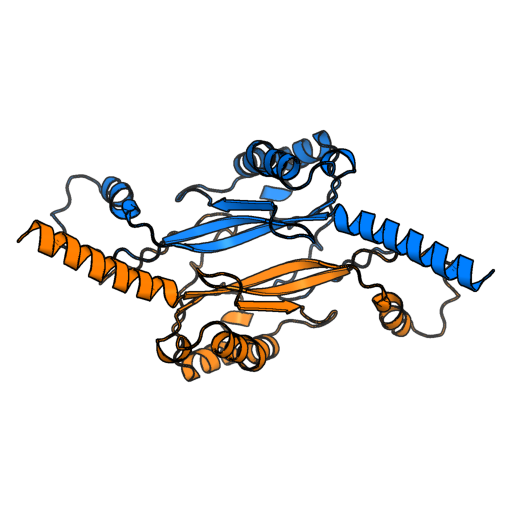 -4.324 1 98.44 103 ARG A CA 1
ATOM 880 C C . ARG A 1 103 ? -2.434 19.203 -5.301 1 98.44 103 ARG A C 1
ATOM 882 O O . ARG A 1 103 ? -3.574 19.406 -4.887 1 98.44 103 ARG A O 1
ATOM 889 N N . PRO A 1 104 ? -2.201 19.188 -6.691 1 98.5 104 PRO A N 1
ATOM 890 C CA . PRO A 1 104 ? -3.316 19.375 -7.625 1 98.5 104 PRO A CA 1
ATOM 891 C C . PRO A 1 104 ? -4.391 18.297 -7.48 1 98.5 104 PRO A C 1
ATOM 893 O O . PRO A 1 104 ? -5.582 18.594 -7.621 1 98.5 104 PRO A O 1
ATOM 896 N N . ALA A 1 105 ? -4.008 17.062 -7.211 1 98.44 105 ALA A N 1
ATOM 897 C CA . ALA A 1 105 ? -4.977 15.977 -7.035 1 98.44 105 ALA A CA 1
ATOM 898 C C . ALA A 1 105 ? -5.863 16.234 -5.816 1 98.44 105 ALA A C 1
ATOM 900 O O . ALA A 1 105 ? -7.062 15.945 -5.852 1 98.44 105 ALA A O 1
ATOM 901 N N . ILE A 1 106 ? -5.254 16.734 -4.75 1 97.94 106 ILE A N 1
ATOM 902 C CA . ILE A 1 106 ? -6.012 17.047 -3.547 1 97.94 106 ILE A CA 1
ATOM 903 C C . ILE A 1 106 ? -7.035 18.141 -3.854 1 97.94 106 ILE A C 1
ATOM 905 O O . ILE A 1 106 ? -8.203 18.047 -3.467 1 97.94 106 ILE A O 1
ATOM 909 N N . ARG A 1 107 ? -6.598 19.188 -4.523 1 97.75 107 ARG A N 1
ATOM 910 C CA . ARG A 1 107 ? -7.488 20.281 -4.875 1 97.75 107 ARG A CA 1
ATOM 911 C C . ARG A 1 107 ? -8.688 19.781 -5.668 1 97.75 107 ARG A C 1
ATOM 913 O O . ARG A 1 107 ? -9.82 20.219 -5.438 1 97.75 107 ARG A O 1
ATOM 920 N N . LYS A 1 108 ? -8.422 18.891 -6.547 1 98.12 108 LYS A N 1
ATOM 921 C CA . LYS A 1 108 ? -9.461 18.391 -7.441 1 98.12 108 LYS A CA 1
ATOM 922 C C . LYS A 1 108 ? -10.398 17.422 -6.711 1 98.12 108 LYS A C 1
ATOM 924 O O . LYS A 1 108 ? -11.625 17.562 -6.805 1 98.12 108 LYS A O 1
ATOM 929 N N . LYS A 1 109 ? -9.875 16.484 -5.961 1 97.62 109 LYS A N 1
ATOM 930 C CA . LYS A 1 109 ? -10.656 15.375 -5.422 1 97.62 109 LYS A CA 1
ATOM 931 C C . LYS A 1 109 ? -11.156 15.688 -4.016 1 97.62 109 LYS A C 1
ATOM 933 O O . LYS A 1 109 ? -12.078 15.039 -3.52 1 97.62 109 LYS A O 1
ATOM 938 N N . ARG A 1 110 ? -10.484 16.562 -3.365 1 96.56 110 ARG A N 1
ATOM 939 C CA . ARG A 1 110 ? -10.852 16.953 -2.006 1 96.56 110 ARG A CA 1
ATOM 940 C C . ARG A 1 110 ? -10.969 18.469 -1.878 1 96.56 110 ARG A C 1
ATOM 942 O O . ARG A 1 110 ? -10.227 19.094 -1.11 1 96.56 110 ARG A O 1
ATOM 949 N N . PRO A 1 111 ? -11.992 18.984 -2.562 1 94.62 111 PRO A N 1
ATOM 950 C CA . PRO A 1 111 ? -12.125 20.438 -2.498 1 94.62 111 PRO A CA 1
ATOM 951 C C . PRO A 1 111 ? -12.258 20.953 -1.067 1 94.62 111 PRO A C 1
ATOM 953 O O . PRO A 1 111 ? -13.008 20.375 -0.269 1 94.62 111 PRO A O 1
ATOM 956 N N . GLY A 1 112 ? -11.43 21.984 -0.735 1 93.38 112 GLY A N 1
ATOM 957 C CA . GLY A 1 112 ? -11.508 22.625 0.567 1 93.38 112 GLY A CA 1
ATOM 958 C C . GLY A 1 112 ? -10.492 22.094 1.558 1 93.38 112 GLY A C 1
ATOM 959 O O . GLY A 1 112 ? -10.219 22.719 2.58 1 93.38 112 GLY A O 1
ATOM 960 N N . LEU A 1 113 ? -9.891 20.938 1.272 1 93.75 113 LEU A N 1
ATOM 961 C CA . LEU A 1 113 ? -9 20.312 2.236 1 93.75 113 LEU A CA 1
ATOM 962 C C . LEU A 1 113 ? -7.691 21.078 2.354 1 93.75 113 LEU A C 1
ATOM 964 O O . LEU A 1 113 ? -7.113 21.172 3.439 1 93.75 113 LEU A O 1
ATOM 968 N N . LEU A 1 114 ? -7.281 21.641 1.286 1 94.75 114 LEU A N 1
ATOM 969 C CA . LEU A 1 114 ? -6.031 22.391 1.305 1 94.75 114 LEU A CA 1
ATOM 970 C C . LEU A 1 114 ? -6.121 23.578 2.254 1 94.75 114 LEU A C 1
ATOM 972 O O . LEU A 1 114 ? -5.117 23.984 2.848 1 94.75 114 LEU A O 1
ATOM 976 N N . GLU A 1 115 ? -7.258 24.094 2.408 1 91.5 115 GLU A N 1
ATOM 977 C CA . GLU A 1 115 ? -7.48 25.25 3.277 1 91.5 115 GLU A CA 1
ATOM 978 C C . GLU A 1 115 ? -7.707 24.812 4.723 1 91.5 115 GLU A C 1
ATOM 980 O O . GLU A 1 115 ? -7.445 25.578 5.656 1 91.5 115 GLU A O 1
ATOM 985 N N . SER A 1 116 ? -8.219 23.609 4.906 1 87.62 116 SER A N 1
ATOM 986 C CA . SER A 1 116 ? -8.57 23.109 6.23 1 87.62 116 SER A CA 1
ATOM 987 C C . SER A 1 116 ? -7.332 22.672 7.004 1 87.62 116 SER A C 1
ATOM 989 O O . SER A 1 116 ? -7.375 22.531 8.227 1 87.62 116 SER A O 1
ATOM 991 N N . GLY A 1 117 ? -6.254 22.547 6.32 1 90.75 117 GLY A N 1
ATOM 992 C CA . GLY A 1 117 ? -5.043 22.062 6.98 1 90.75 117 GLY A CA 1
ATOM 993 C C . GLY A 1 117 ? -4.832 20.578 6.836 1 90.75 117 GLY A C 1
ATOM 994 O O . GLY A 1 117 ? -5.59 19.781 7.398 1 90.75 117 GLY A O 1
ATOM 995 N N . ILE A 1 118 ? -3.822 20.188 6.223 1 94.19 118 ILE A N 1
ATOM 996 C CA . ILE A 1 118 ? -3.512 18.797 5.938 1 94.19 118 ILE A CA 1
ATOM 997 C C . ILE A 1 118 ? -2.549 18.25 6.992 1 94.19 118 ILE A C 1
ATOM 999 O O . ILE A 1 118 ? -1.596 18.938 7.379 1 94.19 118 ILE A O 1
ATOM 1003 N N . LEU A 1 119 ? -2.912 17.125 7.555 1 93.25 119 LEU A N 1
ATOM 1004 C CA . LEU A 1 119 ? -2.01 16.281 8.328 1 93.25 119 LEU A CA 1
ATOM 1005 C C . LEU A 1 119 ? -1.407 15.188 7.445 1 93.25 119 LEU A C 1
ATOM 1007 O O . LEU A 1 119 ? -2.113 14.281 7.016 1 93.25 119 LEU A O 1
ATOM 1011 N N . PHE A 1 120 ? -0.09 15.289 7.18 1 94.69 120 PHE A N 1
ATOM 1012 C CA . PHE A 1 120 ? 0.566 14.43 6.199 1 94.69 120 PHE A CA 1
ATOM 1013 C C . PHE A 1 120 ? 1.372 13.336 6.891 1 94.69 120 PHE A C 1
ATOM 1015 O O . PHE A 1 120 ? 2.104 13.609 7.844 1 94.69 120 PHE A O 1
ATOM 1022 N N . HIS A 1 121 ? 1.146 12.109 6.355 1 92.62 121 HIS A N 1
ATOM 1023 C CA . HIS A 1 121 ? 1.832 10.961 6.934 1 92.62 121 HIS A CA 1
ATOM 1024 C C . HIS A 1 121 ? 2.584 10.172 5.867 1 92.62 121 HIS A C 1
ATOM 1026 O O . HIS A 1 121 ? 2.016 9.828 4.828 1 92.62 121 HIS A O 1
ATOM 1032 N N . HIS A 1 122 ? 3.807 9.938 6.051 1 90.88 122 HIS A N 1
ATOM 1033 C CA . HIS A 1 122 ? 4.641 9.008 5.297 1 90.88 122 HIS A CA 1
ATOM 1034 C C . HIS A 1 122 ? 5.742 8.414 6.172 1 90.88 122 HIS A C 1
ATOM 1036 O O . HIS A 1 122 ? 5.977 8.891 7.285 1 90.88 122 HIS A O 1
ATOM 1042 N N . ASP A 1 123 ? 6.34 7.324 5.75 1 84.12 123 ASP A N 1
ATOM 1043 C CA . ASP A 1 123 ? 7.34 6.688 6.598 1 84.12 123 ASP A CA 1
ATOM 1044 C C . ASP A 1 123 ? 8.586 7.562 6.73 1 84.12 123 ASP A C 1
ATOM 1046 O O . ASP A 1 123 ? 8.672 8.625 6.113 1 84.12 123 ASP A O 1
ATOM 1050 N N . ASN A 1 124 ? 9.547 7.172 7.566 1 86.31 124 ASN A N 1
ATOM 1051 C CA . ASN A 1 124 ? 10.703 7.996 7.887 1 86.31 124 ASN A CA 1
ATOM 1052 C C . ASN A 1 124 ? 11.883 7.695 6.961 1 86.31 124 ASN A C 1
ATOM 1054 O O . ASN A 1 124 ? 13.039 7.859 7.352 1 86.31 124 ASN A O 1
ATOM 1058 N N . ALA A 1 125 ? 11.633 7.137 5.754 1 86.81 125 ALA A N 1
ATOM 1059 C CA . ALA A 1 125 ? 12.719 6.914 4.805 1 86.81 125 ALA A CA 1
ATOM 1060 C C . ALA A 1 125 ? 13.508 8.203 4.562 1 86.81 125 ALA A C 1
ATOM 1062 O O . ALA A 1 125 ? 12.945 9.297 4.582 1 86.81 125 ALA A O 1
ATOM 1063 N N . PRO A 1 126 ? 14.789 8.117 4.309 1 89.94 126 PRO A N 1
ATOM 1064 C CA . PRO A 1 126 ? 15.633 9.305 4.105 1 89.94 126 PRO A CA 1
ATOM 1065 C C . PRO A 1 126 ? 15.07 10.25 3.047 1 89.94 126 PRO A C 1
ATOM 1067 O O . PRO A 1 126 ? 15.164 11.469 3.199 1 89.94 126 PRO A O 1
ATOM 1070 N N . VAL A 1 127 ? 14.445 9.703 2.062 1 92 127 VAL A N 1
ATOM 1071 C CA . VAL A 1 127 ? 13.867 10.508 0.992 1 92 127 VAL A CA 1
ATOM 1072 C C . VAL A 1 127 ? 12.75 11.391 1.552 1 92 127 VAL A C 1
ATOM 1074 O O . VAL A 1 127 ? 12.602 12.547 1.142 1 92 127 VAL A O 1
ATOM 1077 N N . HIS A 1 128 ? 11.977 10.953 2.453 1 92.75 128 HIS A N 1
ATOM 1078 C CA . HIS A 1 128 ? 10.82 11.656 3.01 1 92.75 128 HIS A CA 1
ATOM 1079 C C . HIS A 1 128 ? 11.258 12.703 4.031 1 92.75 128 HIS A C 1
ATOM 1081 O O . HIS A 1 128 ? 10.562 13.695 4.242 1 92.75 128 HIS A O 1
ATOM 1087 N N . THR A 1 129 ? 12.422 12.492 4.676 1 92.88 129 THR A N 1
ATOM 1088 C CA . THR A 1 129 ? 12.844 13.367 5.77 1 92.88 129 THR A CA 1
ATOM 1089 C C . THR A 1 129 ? 13.867 14.391 5.285 1 92.88 129 THR A C 1
ATOM 1091 O O . THR A 1 129 ? 14.305 15.242 6.055 1 92.88 129 THR A O 1
ATOM 1094 N N . ALA A 1 130 ? 14.211 14.266 4.039 1 96.62 130 ALA A N 1
ATOM 1095 C CA . ALA A 1 130 ? 15.148 15.219 3.463 1 96.62 130 ALA A CA 1
ATOM 1096 C C . ALA A 1 130 ? 14.625 16.641 3.574 1 96.62 130 ALA A C 1
ATOM 1098 O O . ALA A 1 130 ? 13.414 16.875 3.494 1 96.62 130 ALA A O 1
ATOM 1099 N N . ARG A 1 131 ? 15.516 17.578 3.67 1 97.38 131 ARG A N 1
ATOM 1100 C CA . ARG A 1 131 ? 15.172 18.984 3.838 1 97.38 131 ARG A CA 1
ATOM 1101 C C . ARG A 1 131 ? 14.328 19.484 2.666 1 97.38 131 ARG A C 1
ATOM 1103 O O . ARG A 1 131 ? 13.375 20.234 2.859 1 97.38 131 ARG A O 1
ATOM 1110 N N . ALA A 1 132 ? 14.734 19.078 1.458 1 97.69 132 ALA A N 1
ATOM 1111 C CA . ALA A 1 132 ? 13.992 19.516 0.271 1 97.69 132 ALA A CA 1
ATOM 1112 C C . ALA A 1 132 ? 12.516 19.172 0.393 1 97.69 132 ALA A C 1
ATOM 1114 O O . ALA A 1 132 ? 11.656 19.938 -0.063 1 97.69 132 ALA A O 1
ATOM 1115 N N . VAL A 1 133 ? 12.211 18.094 1.014 1 97.75 133 VAL A N 1
ATOM 1116 C CA . VAL A 1 133 ? 10.844 17.625 1.161 1 97.75 133 VAL A CA 1
ATOM 1117 C C . VAL A 1 133 ? 10.18 18.328 2.348 1 97.75 133 VAL A C 1
ATOM 1119 O O . VAL A 1 133 ? 9.078 18.859 2.227 1 97.75 133 VAL A O 1
ATOM 1122 N N . THR A 1 134 ? 10.906 18.375 3.475 1 96.62 134 THR A N 1
ATOM 1123 C CA . THR A 1 134 ? 10.32 18.984 4.668 1 96.62 134 THR A CA 1
ATOM 1124 C C . THR A 1 134 ? 10.062 20.469 4.449 1 96.62 134 THR A C 1
ATOM 1126 O O . THR A 1 134 ? 9.094 21.016 4.98 1 96.62 134 THR A O 1
ATOM 1129 N N . ASP A 1 135 ? 10.844 21.156 3.662 1 97.44 135 ASP A N 1
ATOM 1130 C CA . ASP A 1 135 ? 10.641 22.562 3.348 1 97.44 135 ASP A CA 1
ATOM 1131 C C . ASP A 1 135 ? 9.344 22.766 2.562 1 97.44 135 ASP A C 1
ATOM 1133 O O . ASP A 1 135 ? 8.609 23.734 2.811 1 97.44 135 ASP A O 1
ATOM 1137 N N . VAL A 1 136 ? 9.102 21.906 1.596 1 97.25 136 VAL A N 1
ATOM 1138 C CA . VAL A 1 136 ? 7.895 22 0.785 1 97.25 136 VAL A CA 1
ATOM 1139 C C . VAL A 1 136 ? 6.664 21.812 1.666 1 97.25 136 VAL A C 1
ATOM 1141 O O . VAL A 1 136 ? 5.695 22.562 1.573 1 97.25 136 VAL A O 1
ATOM 1144 N N . LEU A 1 137 ? 6.723 20.812 2.523 1 96.94 137 LEU A N 1
ATOM 1145 C CA . LEU A 1 137 ? 5.598 20.562 3.414 1 96.94 137 LEU A CA 1
ATOM 1146 C C . LEU A 1 137 ? 5.352 21.734 4.344 1 96.94 137 LEU A C 1
ATOM 1148 O O . LEU A 1 137 ? 4.203 22.125 4.562 1 96.94 137 LEU A O 1
ATOM 1152 N N . ALA A 1 138 ? 6.379 22.297 4.852 1 95.94 138 ALA A N 1
ATOM 1153 C CA . ALA A 1 138 ? 6.277 23.469 5.723 1 95.94 138 ALA A CA 1
ATOM 1154 C C . ALA A 1 138 ? 5.699 24.672 4.969 1 95.94 138 ALA A C 1
ATOM 1156 O O . ALA A 1 138 ? 4.855 25.391 5.496 1 95.94 138 ALA A O 1
ATOM 1157 N N . GLY A 1 139 ? 6.215 24.859 3.779 1 96.5 139 GLY A N 1
ATOM 1158 C CA . GLY A 1 139 ? 5.699 25.922 2.947 1 96.5 139 GLY A CA 1
ATOM 1159 C C . GLY A 1 139 ? 4.207 25.828 2.686 1 96.5 139 GLY A C 1
ATOM 1160 O O . GLY A 1 139 ? 3.516 26.828 2.584 1 96.5 139 GLY A O 1
ATOM 1161 N N . TYR A 1 140 ? 3.727 24.578 2.57 1 96.56 140 TYR A N 1
ATOM 1162 C CA . TYR A 1 140 ? 2.307 24.312 2.363 1 96.56 140 TYR A CA 1
ATOM 1163 C C . TYR A 1 140 ? 1.542 24.375 3.68 1 96.56 140 TYR A C 1
ATOM 1165 O O . TYR A 1 140 ? 0.312 24.297 3.697 1 96.56 140 TYR A O 1
ATOM 1173 N N . LYS A 1 141 ? 2.303 24.484 4.777 1 95.75 141 LYS A N 1
ATOM 1174 C CA . LYS A 1 141 ? 1.74 24.453 6.125 1 95.75 141 LYS A CA 1
ATOM 1175 C C . LYS A 1 141 ? 1.074 23.109 6.41 1 95.75 141 LYS A C 1
ATOM 1177 O O . LYS A 1 141 ? 0.032 23.047 7.07 1 95.75 141 LYS A O 1
ATOM 1182 N N . TRP A 1 142 ? 1.571 22.062 5.688 1 96.31 142 TRP A N 1
ATOM 1183 C CA . TRP A 1 142 ? 1.165 20.703 6.043 1 96.31 142 TRP A CA 1
ATOM 1184 C C . TRP A 1 142 ? 1.864 20.25 7.316 1 96.31 142 TRP A C 1
ATOM 1186 O O . TRP A 1 142 ? 3.076 20.422 7.465 1 96.31 142 TRP A O 1
ATOM 1196 N N . GLU A 1 143 ? 1.104 19.766 8.219 1 93.5 143 GLU A N 1
ATOM 1197 C CA . GLU A 1 143 ? 1.679 19.219 9.445 1 93.5 143 GLU A CA 1
ATOM 1198 C C . GLU A 1 143 ? 2.037 17.75 9.281 1 93.5 143 GLU A C 1
ATOM 1200 O O . GLU A 1 143 ? 1.205 16.938 8.852 1 93.5 143 GLU A O 1
ATOM 1205 N N . LEU A 1 144 ? 3.273 17.406 9.617 1 91.44 144 LEU A N 1
ATOM 1206 C CA . LEU A 1 144 ? 3.748 16.031 9.484 1 91.44 144 LEU A CA 1
ATOM 1207 C C . LEU A 1 144 ? 3.348 15.195 10.703 1 91.44 144 LEU A C 1
ATOM 1209 O O . LEU A 1 144 ? 3.594 15.602 11.844 1 91.44 144 LEU A O 1
ATOM 1213 N N . LEU A 1 145 ? 2.654 14.109 10.406 1 86.19 145 LEU A N 1
ATOM 1214 C CA . LEU A 1 145 ? 2.389 13.125 11.445 1 86.19 145 LEU A CA 1
ATOM 1215 C C . LEU A 1 145 ? 3.562 12.164 11.586 1 86.19 145 LEU A C 1
ATOM 1217 O O . LEU A 1 145 ? 3.98 11.531 10.609 1 86.19 145 LEU A O 1
ATOM 1221 N N . GLU A 1 146 ? 4.133 12.078 12.711 1 76.38 146 GLU A N 1
ATOM 1222 C CA . GLU A 1 146 ? 5.332 11.281 12.953 1 76.38 146 GLU A CA 1
ATOM 1223 C C . GLU A 1 146 ? 5.062 9.797 12.742 1 76.38 146 GLU A C 1
ATOM 1225 O O . GLU A 1 146 ? 4 9.297 13.109 1 76.38 146 GLU A O 1
ATOM 1230 N N . HIS A 1 147 ? 5.895 9.18 11.945 1 72 147 HIS A N 1
ATOM 1231 C CA . HIS A 1 147 ? 5.934 7.73 11.82 1 72 147 HIS A CA 1
ATOM 1232 C C . HIS A 1 147 ? 6.801 7.102 12.898 1 72 147 HIS A C 1
ATOM 1234 O O . HIS A 1 147 ? 7.93 7.543 13.125 1 72 147 HIS A O 1
ATOM 1240 N N . PRO A 1 148 ? 6.145 6.23 13.789 1 60.25 148 PRO A N 1
ATOM 1241 C CA . PRO A 1 148 ? 7.047 5.637 14.773 1 60.25 148 PRO A CA 1
ATOM 1242 C C . PRO A 1 148 ? 8.305 5.047 14.141 1 60.25 148 PRO A C 1
ATOM 1244 O O . PRO A 1 148 ? 8.258 4.527 13.023 1 60.25 148 PRO A O 1
ATOM 1247 N N . ARG A 1 149 ? 9.492 5.508 14.703 1 52.69 149 ARG A N 1
ATOM 1248 C CA . ARG A 1 149 ? 10.797 5.09 14.211 1 52.69 149 ARG A CA 1
ATOM 1249 C C . ARG A 1 149 ? 10.844 3.584 13.969 1 52.69 149 ARG A C 1
ATOM 1251 O O . ARG A 1 149 ? 11.508 3.113 13.047 1 52.69 149 ARG A O 1
ATOM 1258 N N . TYR A 1 150 ? 10.5 2.914 15.156 1 47.97 150 TYR A N 1
ATOM 1259 C CA . TYR A 1 150 ? 10.664 1.468 15.055 1 47.97 150 TYR A CA 1
ATOM 1260 C C . TYR A 1 150 ? 9.484 0.837 14.312 1 47.97 150 TYR A C 1
ATOM 1262 O O . TYR A 1 150 ? 8.336 0.947 14.75 1 47.97 150 TYR A O 1
ATOM 1270 N N . SER A 1 151 ? 9.234 1.273 13.227 1 46.34 151 SER A N 1
ATOM 1271 C CA . SER A 1 151 ? 8.266 0.401 12.562 1 46.34 151 SER A CA 1
ATOM 1272 C C . SER A 1 151 ? 8.812 -1.014 12.406 1 46.34 151 SER A C 1
ATOM 1274 O O . SER A 1 151 ? 9.586 -1.291 11.484 1 46.34 151 SER A O 1
ATOM 1276 N N . PRO A 1 152 ? 9.203 -1.625 13.484 1 45.22 152 PRO A N 1
ATOM 1277 C CA . PRO A 1 152 ? 9.461 -2.949 12.914 1 45.22 152 PRO A CA 1
ATOM 1278 C C . PRO A 1 152 ? 8.492 -3.307 11.789 1 45.22 152 PRO A C 1
ATOM 1280 O O . PRO A 1 152 ? 7.383 -2.771 11.727 1 45.22 152 PRO A O 1
ATOM 1283 N N . ASP A 1 153 ? 8.945 -3.742 10.656 1 48.59 153 ASP A N 1
ATOM 1284 C CA . ASP A 1 153 ? 8.07 -4.156 9.562 1 48.59 153 ASP A CA 1
ATOM 1285 C C . ASP A 1 153 ? 6.652 -4.43 10.07 1 48.59 153 ASP A C 1
ATOM 1287 O O . ASP A 1 153 ? 5.684 -3.893 9.531 1 48.59 153 ASP A O 1
ATOM 1291 N N . LEU A 1 154 ? 6.457 -5.621 10.594 1 53.66 154 LEU A N 1
ATOM 1292 C CA . LEU A 1 154 ? 5.203 -6.348 10.766 1 53.66 154 LEU A CA 1
ATOM 1293 C C . LEU A 1 154 ? 4.512 -5.938 12.062 1 53.66 154 LEU A C 1
ATOM 1295 O O . LEU A 1 154 ? 3.584 -6.613 12.516 1 53.66 154 LEU A O 1
ATOM 1299 N N . VAL A 1 155 ? 5.035 -4.793 12.727 1 53.75 155 VAL A N 1
ATOM 1300 C CA . VAL A 1 155 ? 4.297 -4.551 13.961 1 53.75 155 VAL A CA 1
ATOM 1301 C C . VAL A 1 155 ? 3.371 -3.352 13.781 1 53.75 155 VAL A C 1
ATOM 1303 O O . VAL A 1 155 ? 3.816 -2.268 13.406 1 53.75 155 VAL A O 1
ATOM 1306 N N . PRO A 1 156 ? 2.123 -3.574 13.922 1 57.47 156 PRO A N 1
ATOM 1307 C CA . PRO A 1 156 ? 1.202 -2.436 13.891 1 57.47 156 PRO A CA 1
ATOM 1308 C C . PRO A 1 156 ? 1.576 -1.351 14.898 1 57.47 156 PRO A C 1
ATOM 1310 O O . PRO A 1 156 ? 1.899 -1.656 16.047 1 57.47 156 PRO A O 1
ATOM 1313 N N . VAL A 1 157 ? 2.012 -0.144 14.461 1 55 157 VAL A N 1
ATOM 1314 C CA . VAL A 1 157 ? 2.34 0.987 15.32 1 55 157 VAL A CA 1
ATOM 1315 C C . VAL A 1 157 ? 1.058 1.653 15.812 1 55 157 VAL A C 1
ATOM 1317 O O . VAL A 1 157 ? 0.134 1.889 15.031 1 55 157 VAL A O 1
ATOM 1320 N N . ILE A 1 158 ? 0.901 1.6 17.156 1 49.84 158 ILE A N 1
ATOM 1321 C CA . ILE A 1 158 ? -0.218 2.334 17.734 1 49.84 158 ILE A CA 1
ATOM 1322 C C . ILE A 1 158 ? 0.221 3.756 18.078 1 49.84 158 ILE A C 1
ATOM 1324 O O . ILE A 1 158 ? 1.172 3.951 18.844 1 49.84 158 ILE A O 1
ATOM 1328 N N . PHE A 1 159 ? -0.017 4.688 17.188 1 46.47 159 PHE A N 1
ATOM 1329 C CA . PHE A 1 159 ? 0.282 6.07 17.531 1 46.47 159 PHE A CA 1
ATOM 1330 C C . PHE A 1 159 ? -0.533 6.512 18.75 1 46.47 159 PHE A C 1
ATOM 1332 O O . PHE A 1 159 ? -1.762 6.418 18.734 1 46.47 159 PHE A O 1
ATOM 1339 N N . THR A 1 160 ? 0.022 6.203 19.953 1 40.53 160 THR A N 1
ATOM 1340 C CA . THR A 1 160 ? -0.604 6.719 21.172 1 40.53 160 THR A CA 1
ATOM 1341 C C . THR A 1 160 ? -0.346 8.219 21.312 1 40.53 160 THR A C 1
ATOM 1343 O O . THR A 1 160 ? 0.797 8.672 21.219 1 40.53 160 THR A O 1
ATOM 1346 N N . TYR A 1 161 ? -1.126 9.023 20.688 1 35.38 161 TYR A N 1
ATOM 1347 C CA . TYR A 1 161 ? -0.975 10.422 21.062 1 35.38 161 TYR A CA 1
ATOM 1348 C C . TYR A 1 161 ? -1.01 10.594 22.562 1 35.38 161 TYR A C 1
ATOM 1350 O O . TYR A 1 161 ? -1.952 10.148 23.234 1 35.38 161 TYR A O 1
ATOM 1358 N N . SER A 1 162 ? 0.172 10.5 23.234 1 31.78 162 SER A N 1
ATOM 1359 C CA . SER A 1 162 ? 0.301 10.914 24.641 1 31.78 162 SER A CA 1
ATOM 1360 C C . SER A 1 162 ? -0.268 12.312 24.844 1 31.78 162 SER A C 1
ATOM 1362 O O . SER A 1 162 ? 0.168 13.273 24.203 1 31.78 162 SER A O 1
ATOM 1364 N N . LEU A 1 163 ? -1.55 12.477 25.062 1 27.53 163 LEU A N 1
ATOM 1365 C CA . LEU A 1 163 ? -2.086 13.688 25.672 1 27.53 163 LEU A CA 1
ATOM 1366 C C . LEU A 1 163 ? -1.317 14.039 26.953 1 27.53 163 LEU A C 1
ATOM 1368 O O . LEU A 1 163 ? -1.325 13.281 27.922 1 27.53 163 LEU A O 1
ATOM 1372 N N . LYS A 1 164 ? -0.018 14.578 26.812 1 26.28 164 LYS A N 1
ATOM 1373 C CA . LYS A 1 164 ? 0.287 15.43 27.953 1 26.28 164 LYS A CA 1
ATOM 1374 C C . LYS A 1 164 ? -0.651 16.641 28.016 1 26.28 164 LYS A C 1
ATOM 1376 O O . LYS A 1 164 ? -1.019 17.188 26.984 1 26.28 164 LYS A O 1
ATOM 1381 N N . MET B 1 1 ? -4.035 -12.938 -44.594 1 46.03 1 MET B N 1
ATOM 1382 C CA . MET B 1 1 ? -3.758 -14.078 -43.719 1 46.03 1 MET B CA 1
ATOM 1383 C C . MET B 1 1 ? -2.729 -13.719 -42.656 1 46.03 1 MET B C 1
ATOM 1385 O O . MET B 1 1 ? -2.889 -14.078 -41.5 1 46.03 1 MET B O 1
ATOM 1389 N N . LEU B 1 2 ? -1.666 -12.961 -43.031 1 48.25 2 LEU B N 1
ATOM 1390 C CA . LEU B 1 2 ? -0.624 -12.555 -42.094 1 48.25 2 LEU B CA 1
ATOM 1391 C C . LEU B 1 2 ? -1.172 -11.578 -41.062 1 48.25 2 LEU B C 1
ATOM 1393 O O . LEU B 1 2 ? -0.835 -11.664 -39.875 1 48.25 2 LEU B O 1
ATOM 1397 N N . LEU B 1 3 ? -2.014 -10.719 -41.562 1 53.28 3 LEU B N 1
ATOM 1398 C CA . LEU B 1 3 ? -2.598 -9.742 -40.656 1 53.28 3 LEU B CA 1
ATOM 1399 C C . LEU B 1 3 ? -3.5 -10.43 -39.625 1 53.28 3 LEU B C 1
ATOM 1401 O O . LEU B 1 3 ? -3.533 -10.031 -38.469 1 53.28 3 LEU B O 1
ATOM 1405 N N . LEU B 1 4 ? -4.25 -11.414 -40.156 1 51 4 LEU B N 1
ATOM 1406 C CA . LEU B 1 4 ? -5.117 -12.18 -39.25 1 51 4 LEU B CA 1
ATOM 1407 C C . LEU B 1 4 ? -4.293 -12.984 -38.25 1 51 4 LEU B C 1
ATOM 1409 O O . LEU B 1 4 ? -4.688 -13.141 -37.094 1 51 4 LEU B O 1
ATOM 1413 N N . PHE B 1 5 ? -3.152 -13.492 -38.688 1 48.28 5 PHE B N 1
ATOM 1414 C CA . PHE B 1 5 ? -2.293 -14.266 -37.812 1 48.28 5 PHE B CA 1
ATOM 1415 C C . PHE B 1 5 ? -1.686 -13.375 -36.719 1 48.28 5 PHE B C 1
ATOM 1417 O O . PHE B 1 5 ? -1.592 -13.766 -35.562 1 48.28 5 PHE B O 1
ATOM 1424 N N . ARG B 1 6 ? -1.318 -12.172 -37.188 1 49.31 6 ARG B N 1
ATOM 1425 C CA . ARG B 1 6 ? -0.729 -11.25 -36.219 1 49.31 6 ARG B CA 1
ATOM 1426 C C . ARG B 1 6 ? -1.756 -10.82 -35.188 1 49.31 6 ARG B C 1
ATOM 1428 O O . ARG B 1 6 ? -1.445 -10.734 -34 1 49.31 6 ARG B O 1
ATOM 1435 N N . ARG B 1 7 ? -2.947 -10.656 -35.75 1 51.66 7 ARG B N 1
ATOM 1436 C CA . ARG B 1 7 ? -4.012 -10.266 -34.844 1 51.66 7 ARG B CA 1
ATOM 1437 C C . ARG B 1 7 ? -4.371 -11.398 -33.875 1 51.66 7 ARG B C 1
ATOM 1439 O O . ARG B 1 7 ? -4.594 -11.172 -32.688 1 51.66 7 ARG B O 1
ATOM 1446 N N . ASN B 1 8 ? -4.441 -12.609 -34.438 1 51.91 8 ASN B N 1
ATOM 1447 C CA . ASN B 1 8 ? -4.77 -13.766 -33.594 1 51.91 8 ASN B CA 1
ATOM 1448 C C . ASN B 1 8 ? -3.676 -14.062 -32.594 1 51.91 8 ASN B C 1
ATOM 1450 O O . ASN B 1 8 ? -3.967 -14.414 -31.438 1 51.91 8 ASN B O 1
ATOM 1454 N N . PHE B 1 9 ? -2.391 -13.938 -33.031 1 47.66 9 PHE B N 1
ATOM 1455 C CA . PHE B 1 9 ? -1.265 -14.148 -32.156 1 47.66 9 PHE B CA 1
ATOM 1456 C C . PHE B 1 9 ? -1.213 -13.07 -31.062 1 47.66 9 PHE B C 1
ATOM 1458 O O . PHE B 1 9 ? -0.975 -13.367 -29.891 1 47.66 9 PHE B O 1
ATOM 1465 N N . LEU B 1 10 ? -1.508 -11.922 -31.516 1 51.19 10 LEU B N 1
ATOM 1466 C CA . LEU B 1 10 ? -1.509 -10.82 -30.562 1 51.19 10 LEU B CA 1
ATOM 1467 C C . LEU B 1 10 ? -2.635 -10.977 -29.547 1 51.19 10 LEU B C 1
ATOM 1469 O O . LEU B 1 10 ? -2.453 -10.695 -28.359 1 51.19 10 LEU B O 1
ATOM 1473 N N . ARG B 1 11 ? -3.734 -11.484 -30.078 1 54 11 ARG B N 1
ATOM 1474 C CA . ARG B 1 11 ? -4.859 -11.734 -29.172 1 54 11 ARG B CA 1
ATOM 1475 C C . ARG B 1 11 ? -4.543 -12.867 -28.203 1 54 11 ARG B C 1
ATOM 1477 O O . ARG B 1 11 ? -4.883 -12.797 -27.031 1 54 11 ARG B O 1
ATOM 1484 N N . ARG B 1 12 ? -3.973 -13.938 -28.75 1 50.91 12 ARG B N 1
ATOM 1485 C CA . ARG B 1 12 ? -3.598 -15.039 -27.859 1 50.91 12 ARG B CA 1
ATOM 1486 C C . ARG B 1 12 ? -2.551 -14.586 -26.844 1 50.91 12 ARG B C 1
ATOM 1488 O O . ARG B 1 12 ? -2.611 -14.969 -25.672 1 50.91 12 ARG B O 1
ATOM 1495 N N . PHE B 1 13 ? -1.673 -13.844 -27.406 1 51.41 13 PHE B N 1
ATOM 1496 C CA . PHE B 1 13 ? -0.627 -13.305 -26.547 1 51.41 13 PHE B CA 1
ATOM 1497 C C . PHE B 1 13 ? -1.217 -12.367 -25.5 1 51.41 13 PHE B C 1
ATOM 1499 O O . PHE B 1 13 ? -0.839 -12.414 -24.328 1 51.41 13 PHE B O 1
ATOM 1506 N N . GLN B 1 14 ? -2.092 -11.562 -25.969 1 56.62 14 GLN B N 1
ATOM 1507 C CA . GLN B 1 14 ? -2.785 -10.664 -25.047 1 56.62 14 GLN B CA 1
ATOM 1508 C C . GLN B 1 14 ? -3.604 -11.445 -24.031 1 56.62 14 GLN B C 1
ATOM 1510 O O . GLN B 1 14 ? -3.646 -11.078 -22.844 1 56.62 14 GLN B O 1
ATOM 1515 N N . THR B 1 15 ? -4.211 -12.492 -24.578 1 57.03 15 THR B N 1
ATOM 1516 C CA . THR B 1 15 ? -5.004 -13.336 -23.688 1 57.03 15 THR B CA 1
ATOM 1517 C C . THR B 1 15 ? -4.109 -14.031 -22.672 1 57.03 15 THR B C 1
ATOM 1519 O O . THR B 1 15 ? -4.449 -14.109 -21.484 1 57.03 15 THR B O 1
ATOM 1522 N N . GLU B 1 16 ? -3 -14.555 -23.219 1 59.25 16 GLU B N 1
ATOM 1523 C CA . GLU B 1 16 ? -2.088 -15.242 -22.312 1 59.25 16 GLU B CA 1
ATOM 1524 C C . GLU B 1 16 ? -1.496 -14.281 -21.281 1 59.25 16 GLU B C 1
ATOM 1526 O O . GLU B 1 16 ? -1.327 -14.633 -20.109 1 59.25 16 GLU B O 1
ATOM 1531 N N . GLN B 1 17 ? -1.156 -13.211 -21.828 1 58.56 17 GLN B N 1
ATOM 1532 C CA . GLN B 1 17 ? -0.604 -12.188 -20.953 1 58.56 17 GLN B CA 1
ATOM 1533 C C . GLN B 1 17 ? -1.645 -11.711 -19.938 1 58.56 17 GLN B C 1
ATOM 1535 O O . GLN B 1 17 ? -1.334 -11.531 -18.766 1 58.56 17 GLN B O 1
ATOM 1540 N N . ASN B 1 18 ? -2.795 -11.469 -20.516 1 61.22 18 ASN B N 1
ATOM 1541 C CA . ASN B 1 18 ? -3.898 -11.141 -19.609 1 61.22 18 ASN B CA 1
ATOM 1542 C C . ASN B 1 18 ? -4.137 -12.25 -18.594 1 61.22 18 ASN B C 1
ATOM 1544 O O . ASN B 1 18 ? -4.457 -11.969 -17.438 1 61.22 18 ASN B O 1
ATOM 1548 N N . ASP B 1 19 ? -3.775 -13.406 -19.125 1 73.12 19 ASP B N 1
ATOM 1549 C CA . ASP B 1 19 ? -3.986 -14.531 -18.219 1 73.12 19 ASP B CA 1
ATOM 1550 C C . ASP B 1 19 ? -2.938 -14.547 -17.109 1 73.12 19 ASP B C 1
ATOM 1552 O O . ASP B 1 19 ? -3.271 -14.711 -15.938 1 73.12 19 ASP B O 1
ATOM 1556 N N . PHE B 1 20 ? -1.646 -14.203 -17.609 1 78.25 20 PHE B N 1
ATOM 1557 C CA . PHE B 1 20 ? -0.572 -14.203 -16.625 1 78.25 20 PHE B CA 1
ATOM 1558 C C . PHE B 1 20 ? -0.807 -13.125 -15.57 1 78.25 20 PHE B C 1
ATOM 1560 O O . PHE B 1 20 ? -0.771 -13.398 -14.375 1 78.25 20 PHE B O 1
ATOM 1567 N N . LEU B 1 21 ? -1.143 -11.859 -15.984 1 83.12 21 LEU B N 1
ATOM 1568 C CA . LEU B 1 21 ? -1.326 -10.734 -15.078 1 83.12 21 LEU B CA 1
ATOM 1569 C C . LEU B 1 21 ? -2.555 -10.938 -14.195 1 83.12 21 LEU B C 1
ATOM 1571 O O . LEU B 1 21 ? -2.574 -10.508 -13.039 1 83.12 21 LEU B O 1
ATOM 1575 N N . GLY B 1 22 ? -3.461 -11.625 -14.781 1 88.19 22 GLY B N 1
ATOM 1576 C CA . GLY B 1 22 ? -4.695 -11.875 -14.055 1 88.19 22 GLY B CA 1
ATOM 1577 C C . GLY B 1 22 ? -4.527 -12.844 -12.906 1 88.19 22 GLY B C 1
ATOM 1578 O O . GLY B 1 22 ? -5.395 -12.938 -12.031 1 88.19 22 GLY B O 1
ATOM 1579 N N . ARG B 1 23 ? -3.344 -13.477 -12.883 1 92.75 23 ARG B N 1
ATOM 1580 C CA . ARG B 1 23 ? -3.105 -14.492 -11.859 1 92.75 23 ARG B CA 1
ATOM 1581 C C . ARG B 1 23 ? -2.262 -13.938 -10.719 1 92.75 23 ARG B C 1
ATOM 1583 O O . ARG B 1 23 ? -2.035 -14.617 -9.719 1 92.75 23 ARG B O 1
ATOM 1590 N N . ILE B 1 24 ? -1.816 -12.688 -10.828 1 92.19 24 ILE B N 1
ATOM 1591 C CA . ILE B 1 24 ? -0.889 -12.141 -9.852 1 92.19 24 ILE B CA 1
ATOM 1592 C C . ILE B 1 24 ? -1.669 -11.523 -8.688 1 92.19 24 ILE B C 1
ATOM 1594 O O . ILE B 1 24 ? -2.533 -10.664 -8.898 1 92.19 24 ILE B O 1
ATOM 1598 N N . ILE B 1 25 ? -1.427 -11.945 -7.535 1 95.56 25 ILE B N 1
ATOM 1599 C CA . ILE B 1 25 ? -1.896 -11.32 -6.301 1 95.56 25 ILE B CA 1
ATOM 1600 C C . ILE B 1 25 ? -0.708 -10.781 -5.512 1 95.56 25 ILE B C 1
ATOM 1602 O O . ILE B 1 25 ? 0.264 -11.5 -5.266 1 95.56 25 ILE B O 1
ATOM 1606 N N . THR B 1 26 ? -0.733 -9.516 -5.223 1 93.94 26 THR B N 1
ATOM 1607 C CA . THR B 1 26 ? 0.333 -8.867 -4.469 1 93.94 26 THR B CA 1
ATOM 1608 C C . THR B 1 26 ? -0.12 -8.555 -3.045 1 93.94 26 THR B C 1
ATOM 1610 O O . THR B 1 26 ? -1.243 -8.094 -2.832 1 93.94 26 THR B O 1
ATOM 1613 N N . GLY B 1 27 ? 0.699 -8.883 -2.072 1 94.38 27 GLY B N 1
ATOM 1614 C CA . GLY B 1 27 ? 0.487 -8.516 -0.68 1 94.38 27 GLY B CA 1
ATOM 1615 C C . GLY B 1 27 ? 1.438 -7.441 -0.194 1 94.38 27 GLY B C 1
ATOM 1616 O O . GLY B 1 27 ? 2.619 -7.441 -0.549 1 94.38 27 GLY B O 1
ATOM 1617 N N . ASP B 1 28 ? 0.864 -6.484 0.571 1 89.5 28 ASP B N 1
ATOM 1618 C CA . ASP B 1 28 ? 1.652 -5.41 1.168 1 89.5 28 ASP B CA 1
ATOM 1619 C C . ASP B 1 28 ? 1.046 -4.957 2.494 1 89.5 28 ASP B C 1
ATOM 1621 O O . ASP B 1 28 ? -0.083 -5.324 2.824 1 89.5 28 ASP B O 1
ATOM 1625 N N . GLU B 1 29 ? 1.906 -4.254 3.223 1 89.25 29 GLU B N 1
ATOM 1626 C CA . GLU B 1 29 ? 1.44 -3.682 4.48 1 89.25 29 GLU B CA 1
ATOM 1627 C C . GLU B 1 29 ? 1.408 -2.158 4.414 1 89.25 29 GLU B C 1
ATOM 1629 O O . GLU B 1 29 ? 2.25 -1.541 3.758 1 89.25 29 GLU B O 1
ATOM 1634 N N . THR B 1 30 ? 0.325 -1.62 4.977 1 87.12 30 THR B N 1
ATOM 1635 C CA . THR B 1 30 ? 0.223 -0.166 5.039 1 87.12 30 THR B CA 1
ATOM 1636 C C . THR B 1 30 ? -0.396 0.279 6.359 1 87.12 30 THR B C 1
ATOM 1638 O O . THR B 1 30 ? -0.986 -0.531 7.078 1 87.12 30 THR B O 1
ATOM 1641 N N . TRP B 1 31 ? -0.158 1.533 6.715 1 85.56 31 TRP B N 1
ATOM 1642 C CA . TRP B 1 31 ? -0.75 2.123 7.914 1 85.56 31 TRP B CA 1
ATOM 1643 C C . TRP B 1 31 ? -1.896 3.059 7.547 1 85.56 31 TRP B C 1
ATOM 1645 O O . TRP B 1 31 ? -1.775 3.871 6.629 1 85.56 31 TRP B O 1
ATOM 1655 N N . VAL B 1 32 ? -2.988 2.85 8.266 1 85.44 32 VAL B N 1
ATOM 1656 C CA . VAL B 1 32 ? -4.156 3.689 8.031 1 85.44 32 VAL B CA 1
ATOM 1657 C C . VAL B 1 32 ? -4.625 4.301 9.352 1 85.44 32 VAL B C 1
ATOM 1659 O O . VAL B 1 32 ? -4.695 3.615 10.375 1 85.44 32 VAL B O 1
ATOM 1662 N N . TYR B 1 33 ? -4.918 5.551 9.328 1 82.12 33 TYR B N 1
ATOM 1663 C CA . TYR B 1 33 ? -5.477 6.215 10.5 1 82.12 33 TYR B CA 1
ATOM 1664 C C . TYR B 1 33 ? -6.988 6.023 10.57 1 82.12 33 TYR B C 1
ATOM 1666 O O . TYR B 1 33 ? -7.676 6.113 9.555 1 82.12 33 TYR B O 1
ATOM 1674 N N . SER B 1 34 ? -7.461 5.535 11.664 1 75.56 34 SER B N 1
ATOM 1675 C CA . SER B 1 34 ? -8.891 5.348 11.883 1 75.56 34 SER B CA 1
ATOM 1676 C C . SER B 1 34 ? -9.344 6.023 13.172 1 75.56 34 SER B C 1
ATOM 1678 O O . SER B 1 34 ? -8.516 6.434 13.984 1 75.56 34 SER B O 1
ATOM 1680 N N . TRP B 1 35 ? -10.688 6.332 13.094 1 62.59 35 TRP B N 1
ATOM 1681 C CA . TRP B 1 35 ? -11.312 6.84 14.305 1 62.59 35 TRP B CA 1
ATOM 1682 C C . TRP B 1 35 ? -11.766 5.699 15.211 1 62.59 35 TRP B C 1
ATOM 1684 O O . TRP B 1 35 ? -12.328 4.711 14.734 1 62.59 35 TRP B O 1
ATOM 1694 N N . ASP B 1 36 ? -11.148 5.391 16.172 1 52.78 36 ASP B N 1
ATOM 1695 C CA . ASP B 1 36 ? -11.781 4.461 17.094 1 52.78 36 ASP B CA 1
ATOM 1696 C C . ASP B 1 36 ? -12.484 5.207 18.234 1 52.78 36 ASP B C 1
ATOM 1698 O O . ASP B 1 36 ? -11.828 5.781 19.094 1 52.78 36 ASP B O 1
ATOM 1702 N N . PRO B 1 37 ? -13.742 5.402 18.141 1 47.19 37 PRO B N 1
ATOM 1703 C CA . PRO B 1 37 ? -14.391 5.93 19.344 1 47.19 37 PRO B CA 1
ATOM 1704 C C . PRO B 1 37 ? -14.078 5.102 20.578 1 47.19 37 PRO B C 1
ATOM 1706 O O . PRO B 1 37 ? -13.953 5.652 21.688 1 47.19 37 PRO B O 1
ATOM 1709 N N . GLU B 1 38 ? -14.25 3.742 20.438 1 46.62 38 GLU B N 1
ATOM 1710 C CA . GLU B 1 38 ? -14.219 2.811 21.562 1 46.62 38 GLU B CA 1
ATOM 1711 C C . GLU B 1 38 ? -12.789 2.566 22.031 1 46.62 38 GLU B C 1
ATOM 1713 O O . GLU B 1 38 ? -12.57 2.023 23.109 1 46.62 38 GLU B O 1
ATOM 1718 N N . THR B 1 39 ? -11.859 2.725 21.328 1 42.28 39 THR B N 1
ATOM 1719 C CA . THR B 1 39 ? -10.531 2.434 21.844 1 42.28 39 THR B CA 1
ATOM 1720 C C . THR B 1 39 ? -10.242 3.264 23.094 1 42.28 39 THR B C 1
ATOM 1722 O O . THR B 1 39 ? -9.156 3.174 23.672 1 42.28 39 THR B O 1
ATOM 1725 N N . LYS B 1 40 ? -11.055 4.102 23.516 1 40.69 40 LYS B N 1
ATOM 1726 C CA . LYS B 1 40 ? -11.047 4.582 24.906 1 40.69 40 LYS B CA 1
ATOM 1727 C C . LYS B 1 40 ? -11.07 3.42 25.891 1 40.69 40 LYS B C 1
ATOM 1729 O O . LYS B 1 40 ? -10.398 3.455 26.922 1 40.69 40 LYS B O 1
ATOM 1734 N N . ARG B 1 41 ? -12.055 2.541 25.688 1 35.78 41 ARG B N 1
ATOM 1735 C CA . ARG B 1 41 ? -12.328 1.561 26.734 1 35.78 41 ARG B CA 1
ATOM 1736 C C . ARG B 1 41 ? -11.148 0.612 26.922 1 35.78 41 ARG B C 1
ATOM 1738 O O . ARG B 1 41 ? -10.828 0.228 28.047 1 35.78 41 ARG B O 1
ATOM 1745 N N . GLN B 1 42 ? -10.578 0.082 25.891 1 35.47 42 GLN B N 1
ATOM 1746 C CA . GLN B 1 42 ? -9.609 -0.994 26.062 1 35.47 42 GLN B CA 1
ATOM 1747 C C . GLN B 1 42 ? -8.258 -0.448 26.5 1 35.47 42 GLN B C 1
ATOM 1749 O O . GLN B 1 42 ? -7.547 -1.092 27.281 1 35.47 42 GLN B O 1
ATOM 1754 N N . SER B 1 43 ? -7.871 0.661 26.031 1 35.19 43 SER B N 1
ATOM 1755 C CA . SER B 1 43 ? -6.602 1.173 26.531 1 35.19 43 SER B CA 1
ATOM 1756 C C . SER B 1 43 ? -6.746 1.666 27.969 1 35.19 43 SER B C 1
ATOM 1758 O O . SER B 1 43 ? -5.754 1.801 28.688 1 35.19 43 SER B O 1
ATOM 1760 N N . ALA B 1 44 ? -7.918 2.094 28.359 1 33.91 44 ALA B N 1
ATOM 1761 C CA . ALA B 1 44 ? -8.148 2.422 29.766 1 33.91 44 ALA B CA 1
ATOM 1762 C C . ALA B 1 44 ? -7.938 1.199 30.656 1 33.91 44 ALA B C 1
ATOM 1764 O O . ALA B 1 44 ? -7.613 1.332 31.828 1 33.91 44 ALA B O 1
ATOM 1765 N N . GLU B 1 45 ? -8.234 -0.014 30.109 1 34.34 45 GLU B N 1
ATOM 1766 C CA . GLU B 1 45 ? -8.188 -1.165 31 1 34.34 45 GLU B CA 1
ATOM 1767 C C . GLU B 1 45 ? -6.746 -1.546 31.328 1 34.34 45 GLU B C 1
ATOM 1769 O O . GLU B 1 45 ? -6.492 -2.232 32.312 1 34.34 45 GLU B O 1
ATOM 1774 N N . TRP B 1 46 ? -5.848 -1.283 30.422 1 32.59 46 TRP B N 1
ATOM 1775 C CA . TRP B 1 46 ? -4.582 -1.863 30.859 1 32.59 46 TRP B CA 1
ATOM 1776 C C . TRP B 1 46 ? -3.916 -0.993 31.922 1 32.59 46 TRP B C 1
ATOM 1778 O O . TRP B 1 46 ? -2.723 -1.14 32.188 1 32.59 46 TRP B O 1
ATOM 1788 N N . ARG B 1 47 ? -4.539 0.157 32.281 1 32.94 47 ARG B N 1
ATOM 1789 C CA . ARG B 1 47 ? -3.793 0.909 33.281 1 32.94 47 ARG B CA 1
ATOM 1790 C C . ARG B 1 47 ? -3.893 0.242 34.625 1 32.94 47 ARG B C 1
ATOM 1792 O O . ARG B 1 47 ? -4.941 -0.29 35 1 32.94 47 ARG B O 1
ATOM 1799 N N . ASP B 1 48 ? -2.809 -0.164 35.188 1 31.06 48 ASP B N 1
ATOM 1800 C CA . ASP B 1 48 ? -2.703 -0.641 36.562 1 31.06 48 ASP B CA 1
ATOM 1801 C C . ASP B 1 48 ? -3.457 0.278 37.531 1 31.06 48 ASP B C 1
ATOM 1803 O O . ASP B 1 48 ? -3.623 1.468 37.25 1 31.06 48 ASP B O 1
ATOM 1807 N N . PHE B 1 49 ? -4.078 -0.132 38.656 1 31.53 49 PHE B N 1
ATOM 1808 C CA . PHE B 1 49 ? -4.867 0.359 39.781 1 31.53 49 PHE B CA 1
ATOM 1809 C C . PHE B 1 49 ? -4.305 1.677 40.312 1 31.53 49 PHE B C 1
ATOM 1811 O O . PHE B 1 49 ? -5.062 2.576 40.688 1 31.53 49 PHE B O 1
ATOM 1818 N N . ASP B 1 50 ? -3.09 1.69 40.781 1 33.25 50 ASP B N 1
ATOM 1819 C CA . ASP B 1 50 ? -2.725 2.547 41.906 1 33.25 50 ASP B CA 1
ATOM 1820 C C . ASP B 1 50 ? -2.5 3.986 41.469 1 33.25 50 ASP B C 1
ATOM 1822 O O . ASP B 1 50 ? -2.109 4.84 42.25 1 33.25 50 ASP B O 1
ATOM 1826 N N . GLU B 1 51 ? -2.049 4.238 40.156 1 34.81 51 GLU B N 1
ATOM 1827 C CA . GLU B 1 51 ? -1.533 5.602 40.094 1 34.81 51 GLU B CA 1
ATOM 1828 C C . GLU B 1 51 ? -2.664 6.617 39.969 1 34.81 51 GLU B C 1
ATOM 1830 O O . GLU B 1 51 ? -3.725 6.297 39.406 1 34.81 51 GLU B O 1
ATOM 1835 N N . PRO B 1 52 ? -2.658 7.801 40.719 1 36.81 52 PRO B N 1
ATOM 1836 C CA . PRO B 1 52 ? -3.643 8.875 40.844 1 36.81 52 PRO B CA 1
ATOM 1837 C C . PRO B 1 52 ? -4.258 9.266 39.5 1 36.81 52 PRO B C 1
ATOM 1839 O O . PRO B 1 52 ? -3.656 9.031 38.469 1 36.81 52 PRO B O 1
ATOM 1842 N N . ARG B 1 53 ? -5.488 9.633 39.562 1 34.47 53 ARG B N 1
ATOM 1843 C CA . ARG B 1 53 ? -6.422 9.969 38.5 1 34.47 53 ARG B CA 1
ATOM 1844 C C . ARG B 1 53 ? -5.773 10.891 37.469 1 34.47 53 ARG B C 1
ATOM 1846 O O . ARG B 1 53 ? -5.371 12.008 37.812 1 34.47 53 ARG B O 1
ATOM 1853 N N . PRO B 1 54 ? -4.852 10.445 36.625 1 34.75 54 PRO B N 1
ATOM 1854 C CA . PRO B 1 54 ? -4.32 11.531 35.812 1 34.75 54 PRO B CA 1
ATOM 1855 C C . PRO B 1 54 ? -5.402 12.516 35.344 1 34.75 54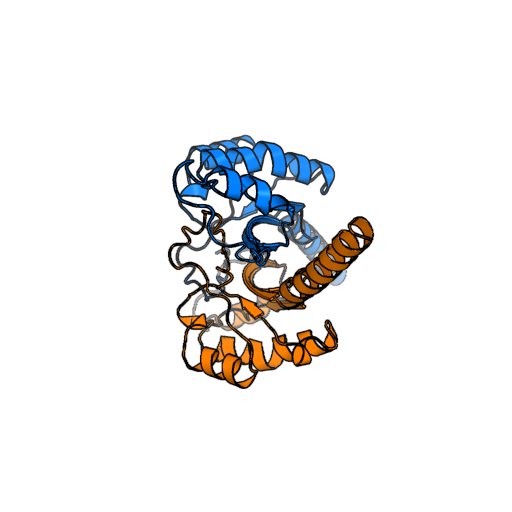 PRO B C 1
ATOM 1857 O O . PRO B 1 54 ? -6.582 12.164 35.281 1 34.75 54 PRO B O 1
ATOM 1860 N N . GLU B 1 55 ? -5.277 13.859 35.656 1 31.31 55 GLU B N 1
ATOM 1861 C CA . GLU B 1 55 ? -6.051 14.977 35.125 1 31.31 55 GLU B CA 1
ATOM 1862 C C . GLU B 1 55 ? -6.66 14.633 33.75 1 31.31 55 GLU B C 1
ATOM 1864 O O . GLU B 1 55 ? -6.113 13.82 33.031 1 31.31 55 GLU B O 1
ATOM 1869 N N . LYS B 1 56 ? -8.023 14.836 33.688 1 33.69 56 LYS B N 1
ATOM 1870 C CA . LYS B 1 56 ? -8.844 14.703 32.5 1 33.69 56 LYS B CA 1
ATOM 1871 C C . LYS B 1 56 ? -8.055 15.102 31.25 1 33.69 56 LYS B C 1
ATOM 1873 O O . LYS B 1 56 ? -7.918 16.297 30.953 1 33.69 56 LYS B O 1
ATOM 1878 N N . VAL B 1 57 ? -6.824 14.742 31.281 1 33.59 57 VAL B N 1
ATOM 1879 C CA . VAL B 1 57 ? -6.297 15.078 29.953 1 33.59 57 VAL B CA 1
ATOM 1880 C C . VAL B 1 57 ? -7.352 14.789 28.891 1 33.59 57 VAL B C 1
ATOM 1882 O O . VAL B 1 57 ? -7.836 13.664 28.781 1 33.59 57 VAL B O 1
ATOM 1885 N N . ARG B 1 58 ? -8.438 15.656 28.719 1 33.34 58 ARG B N 1
ATOM 1886 C CA . ARG B 1 58 ? -9.188 15.633 27.469 1 33.34 58 ARG B CA 1
ATOM 1887 C C . ARG B 1 58 ? -8.484 14.773 26.422 1 33.34 58 ARG B C 1
ATOM 1889 O O . ARG B 1 58 ? -7.492 15.195 25.828 1 33.34 58 ARG B O 1
ATOM 1896 N N . ARG B 1 59 ? -8.344 13.656 26.844 1 35.03 59 ARG B N 1
ATOM 1897 C CA . ARG B 1 59 ? -7.727 12.625 26.016 1 35.03 59 ARG B CA 1
ATOM 1898 C C . ARG B 1 59 ? -8.18 12.75 24.562 1 35.03 59 ARG B C 1
ATOM 1900 O O . ARG B 1 59 ? -9.352 12.516 24.25 1 35.03 59 ARG B O 1
ATOM 1907 N N . LYS B 1 60 ? -7.918 13.953 23.875 1 39.56 60 LYS B N 1
ATOM 1908 C CA . LYS B 1 60 ? -8.039 14.047 22.422 1 39.56 60 LYS B CA 1
ATOM 1909 C C . LYS B 1 60 ? -8.117 12.664 21.797 1 39.56 60 LYS B C 1
ATOM 1911 O O . LYS B 1 60 ? -7.242 11.82 22.016 1 39.56 60 LYS B O 1
ATOM 1916 N N . GLN B 1 61 ? -9.195 11.961 21.859 1 45.28 61 GLN B N 1
ATOM 1917 C CA . GLN B 1 61 ? -9.602 10.742 21.156 1 45.28 61 GLN B CA 1
ATOM 1918 C C . GLN B 1 61 ? -8.805 10.547 19.875 1 45.28 61 GLN B C 1
ATOM 1920 O O . GLN B 1 61 ? -9.031 11.242 18.891 1 45.28 61 GLN B O 1
ATOM 1925 N N . GLY B 1 62 ? -7.473 10.547 19.953 1 52.34 62 GLY B N 1
ATOM 1926 C CA . GLY B 1 62 ? -6.367 10.555 19.016 1 52.34 62 GLY B CA 1
ATOM 1927 C C . GLY B 1 62 ? -6.539 9.547 17.891 1 52.34 62 GLY B C 1
ATOM 1928 O O . GLY B 1 62 ? -7.379 8.648 17.984 1 52.34 62 GLY B O 1
ATOM 1929 N N . ALA B 1 63 ? -6.492 9.969 16.625 1 63.69 63 ALA B N 1
ATOM 1930 C CA . ALA B 1 63 ? -6.438 9.094 15.453 1 63.69 63 ALA B CA 1
ATOM 1931 C C . ALA B 1 63 ? -5.594 7.852 15.742 1 63.69 63 ALA B C 1
ATOM 1933 O O . ALA B 1 63 ? -4.535 7.945 16.359 1 63.69 63 ALA B O 1
ATOM 1934 N N . LEU B 1 64 ? -6.336 6.629 15.797 1 72.81 64 LEU B N 1
ATOM 1935 C CA . LEU B 1 64 ? -5.625 5.355 15.898 1 72.81 64 LEU B CA 1
ATOM 1936 C C . LEU B 1 64 ? -4.984 4.984 14.562 1 72.81 64 LEU B C 1
ATOM 1938 O O . LEU B 1 64 ? -5.633 5.062 13.516 1 72.81 64 LEU B O 1
ATOM 1942 N N . LYS B 1 65 ? -3.684 4.828 14.633 1 79.88 65 LYS B N 1
ATOM 1943 C CA . LYS B 1 65 ? -2.965 4.305 13.477 1 79.88 65 LYS B CA 1
ATOM 1944 C C . LYS B 1 65 ? -2.98 2.779 13.461 1 79.88 65 LYS B C 1
ATOM 1946 O O . LYS B 1 65 ? -2.492 2.141 14.398 1 79.88 65 LYS B O 1
ATOM 1951 N N . VAL B 1 66 ? -3.65 2.283 12.469 1 83.94 66 VAL B N 1
ATOM 1952 C CA . VAL B 1 66 ? -3.816 0.834 12.406 1 83.94 66 VAL B CA 1
ATOM 1953 C C . VAL B 1 66 ? -3.092 0.278 11.188 1 83.94 66 VAL B C 1
ATOM 1955 O O . VAL B 1 66 ? -3.221 0.815 10.086 1 83.94 66 VAL B O 1
ATOM 1958 N N . MET B 1 67 ? -2.32 -0.768 11.469 1 88.19 67 MET B N 1
ATOM 1959 C CA . MET B 1 67 ? -1.665 -1.469 10.367 1 88.19 67 MET B CA 1
ATOM 1960 C C . MET B 1 67 ? -2.658 -2.344 9.609 1 88.19 67 MET B C 1
ATOM 1962 O O . MET B 1 67 ? -3.479 -3.031 10.219 1 88.19 67 MET B O 1
ATOM 1966 N N . HIS B 1 68 ? -2.592 -2.221 8.305 1 90.5 68 HIS B N 1
ATOM 1967 C CA . HIS B 1 68 ? -3.391 -3.086 7.445 1 90.5 68 HIS B CA 1
ATOM 1968 C C . HIS B 1 68 ? -2.502 -3.951 6.555 1 90.5 68 HIS B C 1
ATOM 1970 O O . HIS B 1 68 ? -1.493 -3.477 6.027 1 90.5 68 HIS B O 1
ATOM 1976 N N . MET B 1 69 ? -2.824 -5.262 6.469 1 93.81 69 MET B N 1
ATOM 1977 C CA . MET B 1 69 ? -2.363 -6.086 5.355 1 93.81 69 MET B CA 1
ATOM 1978 C C . MET B 1 69 ? -3.309 -5.973 4.164 1 93.81 69 MET B C 1
ATOM 1980 O O . MET B 1 69 ? -4.512 -6.188 4.301 1 93.81 69 MET B O 1
ATOM 1984 N N . ILE B 1 70 ? -2.723 -5.582 3.072 1 94.5 70 ILE B N 1
ATOM 1985 C CA . ILE B 1 70 ? -3.559 -5.422 1.887 1 94.5 70 ILE B CA 1
ATOM 1986 C C . ILE B 1 70 ? -3.119 -6.41 0.807 1 94.5 70 ILE B C 1
ATOM 1988 O O . ILE B 1 70 ? -1.921 -6.605 0.586 1 94.5 70 ILE B O 1
ATOM 1992 N N . PHE B 1 71 ? -4.059 -7.078 0.168 1 96.81 71 PHE B N 1
ATOM 1993 C CA . PHE B 1 71 ? -3.848 -7.965 -0.97 1 96.81 71 PHE B CA 1
ATOM 1994 C C . PHE B 1 71 ? -4.672 -7.512 -2.17 1 96.81 71 PHE B C 1
ATOM 1996 O O . PHE B 1 71 ? -5.863 -7.227 -2.037 1 96.81 71 PHE B O 1
ATOM 2003 N N . PHE B 1 72 ? -4.027 -7.453 -3.299 1 94.31 72 PHE B N 1
ATOM 2004 C CA . PHE B 1 72 ? -4.73 -6.906 -4.453 1 94.31 72 PHE B CA 1
ATOM 2005 C C . PHE B 1 72 ? -4.203 -7.512 -5.746 1 94.31 72 PHE B C 1
ATOM 2007 O O . PHE B 1 72 ? -3.133 -8.125 -5.758 1 94.31 72 PHE B O 1
ATOM 2014 N N . ASP B 1 73 ? -4.941 -7.453 -6.766 1 91.88 73 ASP B N 1
ATOM 2015 C CA . ASP B 1 73 ? -4.574 -7.82 -8.133 1 91.88 73 ASP B CA 1
ATOM 2016 C C . ASP B 1 73 ? -4.934 -6.707 -9.117 1 91.88 73 ASP B C 1
ATOM 2018 O O . ASP B 1 73 ? -5.211 -5.578 -8.703 1 91.88 73 ASP B O 1
ATOM 2022 N N . MET B 1 74 ? -4.766 -6.988 -10.32 1 87.25 74 MET B N 1
ATOM 2023 C CA . MET B 1 74 ? -4.973 -5.965 -11.344 1 87.25 74 MET B CA 1
ATOM 2024 C C . MET B 1 74 ? -6.406 -5.453 -11.312 1 87.25 74 MET B C 1
ATOM 2026 O O . MET B 1 74 ? -6.68 -4.34 -11.773 1 87.25 74 MET B O 1
ATOM 2030 N N . ASN B 1 75 ? -7.375 -6.211 -10.797 1 90.31 75 ASN B N 1
ATOM 2031 C CA . ASN B 1 75 ? -8.781 -5.824 -10.773 1 90.31 75 ASN B CA 1
ATOM 2032 C C . ASN B 1 75 ? -9.141 -5.086 -9.492 1 90.31 75 ASN B C 1
ATOM 2034 O O . ASN B 1 75 ? -10.266 -4.617 -9.336 1 90.31 75 ASN B O 1
ATOM 2038 N N . GLY B 1 76 ? -8.273 -4.957 -8.57 1 91.38 76 GLY B N 1
ATOM 2039 C CA . GLY B 1 76 ? -8.523 -4.203 -7.348 1 91.38 76 GLY B CA 1
ATOM 2040 C C . GLY B 1 76 ? -8.188 -4.977 -6.09 1 91.38 76 GLY B C 1
ATOM 2041 O O . GLY B 1 76 ? -7.52 -6.012 -6.148 1 91.38 76 GLY B O 1
ATOM 2042 N N . VAL B 1 77 ? -8.648 -4.414 -4.977 1 94.12 77 VAL B N 1
ATOM 2043 C CA . VAL B 1 77 ? -8.352 -4.984 -3.668 1 94.12 77 VAL B CA 1
ATOM 2044 C C . VAL B 1 77 ? -9.125 -6.289 -3.484 1 94.12 77 VAL B C 1
ATOM 2046 O O . VAL B 1 77 ? -10.32 -6.355 -3.781 1 94.12 77 VAL B O 1
ATOM 2049 N N . ILE B 1 78 ? -8.438 -7.277 -3.033 1 97.62 78 ILE B N 1
ATOM 2050 C CA . ILE B 1 78 ? -9.055 -8.555 -2.707 1 97.62 78 ILE B CA 1
ATOM 2051 C C . ILE B 1 78 ? -9.367 -8.617 -1.213 1 97.62 78 ILE B C 1
ATOM 2053 O O . ILE B 1 78 ? -10.461 -9.023 -0.812 1 97.62 78 ILE B O 1
ATOM 2057 N N . LEU B 1 79 ? -8.367 -8.188 -0.382 1 97.31 79 LEU B N 1
ATOM 2058 C CA . LEU B 1 79 ? -8.508 -8.242 1.069 1 97.31 79 LEU B CA 1
ATOM 2059 C C . LEU B 1 79 ? -7.781 -7.07 1.728 1 97.31 79 LEU B C 1
ATOM 2061 O O . LEU B 1 79 ? -6.645 -6.758 1.369 1 97.31 79 LEU B O 1
ATOM 2065 N N . ARG B 1 80 ? -8.438 -6.34 2.473 1 95 80 ARG B N 1
ATOM 2066 C CA . ARG B 1 80 ? -7.871 -5.41 3.445 1 95 80 ARG B CA 1
ATOM 2067 C C . ARG B 1 80 ? -8.094 -5.906 4.871 1 95 80 ARG B C 1
ATOM 2069 O O . ARG B 1 80 ? -9.227 -5.918 5.359 1 95 80 ARG B O 1
ATOM 2076 N N . TRP B 1 81 ? -6.973 -6.25 5.512 1 95.12 81 TRP B N 1
ATOM 2077 C CA . TRP B 1 81 ? -7.098 -6.855 6.832 1 95.12 81 TRP B CA 1
ATOM 2078 C C . TRP B 1 81 ? -6.418 -5.996 7.895 1 95.12 81 TRP B C 1
ATOM 2080 O O . TRP B 1 81 ? -5.191 -5.863 7.902 1 95.12 81 TRP B O 1
ATOM 2090 N N . PRO B 1 82 ? -7.254 -5.348 8.805 1 91.25 82 PRO B N 1
ATOM 2091 C CA . PRO B 1 82 ? -6.637 -4.617 9.914 1 91.25 82 PRO B CA 1
ATOM 2092 C C . PRO B 1 82 ? -5.992 -5.547 10.945 1 91.25 82 PRO B C 1
ATOM 2094 O O . PRO B 1 82 ? -6.652 -6.449 11.461 1 91.25 82 PRO B O 1
ATOM 2097 N N . VAL B 1 83 ? -4.762 -5.297 11.148 1 89.12 83 VAL B N 1
ATOM 2098 C CA . VAL B 1 83 ? -4.07 -6.059 12.188 1 89.12 83 VAL B CA 1
ATOM 2099 C C . VAL B 1 83 ? -4.48 -5.543 13.562 1 89.12 83 VAL B C 1
ATOM 2101 O O . VAL B 1 83 ? -4.379 -4.344 13.844 1 89.12 83 VAL B O 1
ATOM 2104 N N . PRO B 1 84 ? -4.98 -6.469 14.391 1 84.69 84 PRO B N 1
ATOM 2105 C CA . PRO B 1 84 ? -5.391 -6.016 15.727 1 84.69 84 PRO B CA 1
ATOM 2106 C C . PRO B 1 84 ? -4.27 -5.297 16.469 1 84.69 84 PRO B C 1
ATOM 2108 O O . PRO B 1 84 ? -3.107 -5.695 16.375 1 84.69 84 PRO B O 1
ATOM 2111 N N . ILE B 1 85 ? -4.688 -4.273 17.141 1 75.94 85 ILE B N 1
ATOM 2112 C CA . ILE B 1 85 ? -3.734 -3.455 17.875 1 75.94 85 ILE B CA 1
ATOM 2113 C C . ILE B 1 85 ? -2.984 -4.32 18.891 1 75.94 85 ILE B C 1
ATOM 2115 O O . ILE B 1 85 ? -3.584 -5.164 19.562 1 75.94 85 ILE B O 1
ATOM 2119 N N . GLY B 1 86 ? -1.693 -4.113 18.969 1 74.56 86 GLY B N 1
ATOM 2120 C CA . GLY B 1 86 ? -0.879 -4.859 19.922 1 74.56 86 GLY B CA 1
ATOM 2121 C C . GLY B 1 86 ? -0.424 -6.203 19.391 1 74.56 86 GLY B C 1
ATOM 2122 O O . GLY B 1 86 ? 0.282 -6.945 20.078 1 74.56 86 GLY B O 1
ATOM 2123 N N . THR B 1 87 ? -0.835 -6.543 18.203 1 82.06 87 THR B N 1
ATOM 2124 C CA . THR B 1 87 ? -0.476 -7.824 17.594 1 82.06 87 THR B CA 1
ATOM 2125 C C . THR B 1 87 ? 0.802 -7.691 16.781 1 82.06 87 THR B C 1
ATOM 2127 O O . THR B 1 87 ? 0.951 -6.746 16 1 82.06 87 THR B O 1
ATOM 2130 N N . THR B 1 88 ? 1.711 -8.57 17.062 1 81.12 88 THR B N 1
ATOM 2131 C CA . THR B 1 88 ? 2.898 -8.68 16.219 1 81.12 88 THR B CA 1
ATOM 2132 C C . THR B 1 88 ? 2.631 -9.578 15.023 1 81.12 88 THR B C 1
ATOM 2134 O O . THR B 1 88 ? 2.059 -10.664 15.172 1 81.12 88 THR B O 1
ATOM 2137 N N . ILE B 1 89 ? 2.969 -9.117 13.883 1 87.94 89 ILE B N 1
ATOM 2138 C CA . ILE B 1 89 ? 2.828 -9.945 12.688 1 87.94 89 ILE B CA 1
ATOM 2139 C C . ILE B 1 89 ? 4.016 -10.898 12.578 1 87.94 89 ILE B C 1
ATOM 2141 O O . ILE B 1 89 ? 5.051 -10.555 12 1 87.94 89 ILE B O 1
ATOM 2145 N N . ASN B 1 90 ? 3.928 -12.039 13.141 1 92.12 90 ASN B N 1
ATOM 2146 C CA . ASN B 1 90 ? 4.91 -13.102 12.938 1 92.12 90 ASN B CA 1
ATOM 2147 C C . ASN B 1 90 ? 4.477 -14.07 11.844 1 92.12 90 ASN B C 1
ATOM 2149 O O . ASN B 1 90 ? 3.404 -13.906 11.258 1 92.12 90 ASN B O 1
ATOM 2153 N N . ALA B 1 91 ? 5.348 -15.039 11.617 1 95.44 91 ALA B N 1
ATOM 2154 C CA . ALA B 1 91 ? 5.098 -15.969 10.516 1 95.44 91 ALA B CA 1
ATOM 2155 C C . ALA B 1 91 ? 3.789 -16.719 10.727 1 95.44 91 ALA B C 1
ATOM 2157 O O . ALA B 1 91 ? 3.031 -16.938 9.781 1 95.44 91 ALA B O 1
ATOM 2158 N N . GLN B 1 92 ? 3.557 -17.125 11.914 1 96.31 92 GLN B N 1
ATOM 2159 C CA . GLN B 1 92 ? 2.348 -17.875 12.211 1 96.31 92 GLN B CA 1
ATOM 2160 C C . GLN B 1 92 ? 1.099 -17.031 11.992 1 96.31 92 GLN B C 1
ATOM 2162 O O . GLN B 1 92 ? 0.095 -17.516 11.469 1 96.31 92 GLN B O 1
ATOM 2167 N N . TYR B 1 93 ? 1.157 -15.805 12.406 1 94.94 93 TYR B N 1
ATOM 2168 C CA . TYR B 1 93 ? 0.036 -14.891 12.195 1 94.94 93 TYR B CA 1
ATOM 2169 C C . TYR B 1 93 ? -0.207 -14.672 10.703 1 94.94 93 TYR B C 1
ATOM 2171 O O . TYR B 1 93 ? -1.345 -14.742 10.234 1 94.94 93 TYR B O 1
ATOM 2179 N N . TYR B 1 94 ? 0.845 -14.359 10.016 1 96.56 94 TYR B N 1
ATOM 2180 C CA . TYR B 1 94 ? 0.749 -14.133 8.578 1 96.56 94 TYR B CA 1
ATOM 2181 C C . TYR B 1 94 ? 0.176 -15.352 7.871 1 96.56 94 TYR B C 1
ATOM 2183 O O . TYR B 1 94 ? -0.715 -15.234 7.027 1 96.56 94 TYR B O 1
ATOM 2191 N N . LYS B 1 95 ? 0.66 -16.516 8.188 1 97.69 95 LYS B N 1
ATOM 2192 C CA . LYS B 1 95 ? 0.151 -17.766 7.652 1 97.69 95 LYS B CA 1
ATOM 2193 C C . LYS B 1 95 ? -1.355 -17.891 7.867 1 97.69 95 LYS B C 1
ATOM 2195 O O . LYS B 1 95 ? -2.092 -18.266 6.949 1 97.69 95 LYS B O 1
ATOM 2200 N N . LYS B 1 96 ? -1.78 -17.578 9.031 1 97.62 96 LYS B N 1
ATOM 2201 C CA . LYS B 1 96 ? -3.201 -17.672 9.359 1 97.62 96 LYS B CA 1
ATOM 2202 C C . LYS B 1 96 ? -4.023 -16.703 8.508 1 97.62 96 LYS B C 1
ATOM 2204 O O . LYS B 1 96 ? -5.117 -17.047 8.055 1 97.62 96 LYS B O 1
ATOM 2209 N N . VAL B 1 97 ? -3.553 -15.539 8.305 1 97.62 97 VAL B N 1
ATOM 2210 C CA . VAL B 1 97 ? -4.258 -14.57 7.473 1 97.62 97 VAL B CA 1
ATOM 2211 C C . VAL B 1 97 ? -4.387 -15.102 6.047 1 97.62 97 VAL B C 1
ATOM 2213 O O . VAL B 1 97 ? -5.445 -14.992 5.426 1 97.62 97 VAL B O 1
ATOM 2216 N N . LEU B 1 98 ? -3.336 -15.703 5.488 1 98.25 98 LEU B N 1
ATOM 2217 C CA . LEU B 1 98 ? -3.369 -16.281 4.145 1 98.25 98 LEU B CA 1
ATOM 2218 C C . LEU B 1 98 ? -4.426 -17.375 4.051 1 98.25 98 LEU B C 1
ATOM 2220 O O . LEU B 1 98 ? -5.195 -17.422 3.088 1 98.25 98 LEU B O 1
ATOM 2224 N N . GLN B 1 99 ? -4.461 -18.172 5.043 1 98.56 99 GLN B N 1
ATOM 2225 C CA . GLN B 1 99 ? -5.301 -19.359 5.012 1 98.56 99 GLN B CA 1
ATOM 2226 C C . GLN B 1 99 ? -6.758 -19.016 5.32 1 98.56 99 GLN B C 1
ATOM 2228 O O . GLN B 1 99 ? -7.668 -19.469 4.625 1 98.56 99 GLN B O 1
ATOM 2233 N N . ASP B 1 100 ? -6.961 -18.156 6.289 1 98.5 100 ASP B N 1
ATOM 2234 C CA . ASP B 1 100 ? -8.305 -18 6.84 1 98.5 100 ASP B CA 1
ATOM 2235 C C . ASP B 1 100 ? -8.984 -16.766 6.258 1 98.5 100 ASP B C 1
ATOM 2237 O O . ASP B 1 100 ? -10.211 -16.625 6.355 1 98.5 100 ASP B O 1
ATOM 2241 N N . LYS B 1 101 ? -8.188 -15.891 5.77 1 98.56 101 LYS B N 1
ATOM 2242 C CA . LYS B 1 101 ? -8.781 -14.641 5.312 1 98.56 101 LYS B CA 1
ATOM 2243 C C . LYS B 1 101 ? -8.578 -14.453 3.811 1 98.56 101 LYS B C 1
ATOM 2245 O O . LYS B 1 101 ? -9.539 -14.266 3.064 1 98.56 101 LYS B O 1
ATOM 2250 N N . LEU B 1 102 ? -7.359 -14.578 3.312 1 98.62 102 LEU B N 1
ATOM 2251 C CA . LEU B 1 102 ? -7.074 -14.266 1.916 1 98.62 102 LEU B CA 1
ATOM 2252 C C . LEU B 1 102 ? -7.684 -15.32 0.992 1 98.62 102 LEU B C 1
ATOM 2254 O O . LEU B 1 102 ? -8.367 -14.977 0.024 1 98.62 102 LEU B O 1
ATOM 2258 N N . ARG B 1 103 ? -7.383 -16.578 1.243 1 98.5 103 ARG B N 1
ATOM 2259 C CA . ARG B 1 103 ? -7.844 -17.625 0.334 1 98.5 103 ARG B CA 1
ATOM 2260 C C . ARG B 1 103 ? -9.359 -17.594 0.192 1 98.5 103 ARG B C 1
ATOM 2262 O O . ARG B 1 103 ? -9.891 -17.609 -0.924 1 98.5 103 ARG B O 1
ATOM 2269 N N . PRO B 1 104 ? -10.18 -17.516 1.333 1 98.5 104 PRO B N 1
ATOM 2270 C CA . PRO B 1 104 ? -11.633 -17.375 1.179 1 98.5 104 PRO B CA 1
ATOM 2271 C C . PRO B 1 104 ? -12.023 -16.125 0.414 1 98.5 104 PRO B C 1
ATOM 2273 O O . PRO B 1 104 ? -12.992 -16.141 -0.354 1 98.5 104 PRO B O 1
ATOM 2276 N N . ALA B 1 105 ? -11.328 -15.016 0.608 1 98.44 105 ALA B N 1
ATOM 2277 C CA . ALA B 1 105 ? -11.625 -13.773 -0.104 1 98.44 105 ALA B CA 1
ATOM 2278 C C . ALA B 1 105 ? -11.422 -13.938 -1.606 1 98.44 105 ALA B C 1
ATOM 2280 O O . ALA B 1 105 ? -12.188 -13.406 -2.408 1 98.44 105 ALA B O 1
ATOM 2281 N N . ILE B 1 106 ? -10.359 -14.664 -1.966 1 97.94 106 ILE B N 1
ATOM 2282 C CA . ILE B 1 106 ? -10.094 -14.922 -3.375 1 97.94 106 ILE B CA 1
ATOM 2283 C C . ILE B 1 106 ? -11.234 -15.742 -3.977 1 97.94 106 ILE B C 1
ATOM 2285 O O . ILE B 1 106 ? -11.727 -15.422 -5.062 1 97.94 106 ILE B O 1
ATOM 2289 N N . ARG B 1 107 ? -11.633 -16.781 -3.291 1 97.75 107 ARG B N 1
ATOM 2290 C CA . ARG B 1 107 ? -12.711 -17.625 -3.77 1 97.75 107 ARG B CA 1
ATOM 2291 C C . ARG B 1 107 ? -13.977 -16.812 -4.02 1 97.75 107 ARG B C 1
ATOM 2293 O O . ARG B 1 107 ? -14.672 -17.031 -5.02 1 97.75 107 ARG B O 1
ATOM 2300 N N . LYS B 1 108 ? -14.234 -15.93 -3.133 1 98.06 108 LYS B N 1
ATOM 2301 C CA . LYS B 1 108 ? -15.461 -15.141 -3.193 1 98.06 108 LYS B CA 1
ATOM 2302 C C . LYS B 1 108 ? -15.375 -14.078 -4.285 1 98.06 108 LYS B C 1
ATOM 2304 O O . LYS B 1 108 ? -16.297 -13.93 -5.09 1 98.06 108 LYS B O 1
ATOM 2309 N N . LYS B 1 109 ? -14.289 -13.328 -4.359 1 97.69 109 LYS B N 1
ATOM 2310 C CA . LYS B 1 109 ? -14.203 -12.133 -5.199 1 97.69 109 LYS B CA 1
ATOM 2311 C C . LYS B 1 109 ? -13.609 -12.469 -6.566 1 97.69 109 LYS B C 1
ATOM 2313 O O . LYS B 1 109 ? -13.742 -11.688 -7.512 1 97.69 109 LYS B O 1
ATOM 2318 N N . ARG B 1 110 ? -12.883 -13.523 -6.629 1 96.56 110 ARG B N 1
ATOM 2319 C CA . ARG B 1 110 ? -12.25 -13.953 -7.875 1 96.56 110 ARG B C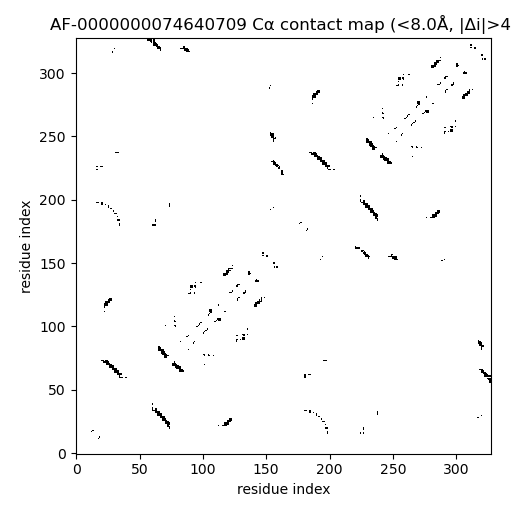A 1
ATOM 2320 C C . ARG B 1 110 ? -12.555 -15.414 -8.172 1 96.56 110 ARG B C 1
ATOM 2322 O O . ARG B 1 110 ? -11.648 -16.234 -8.242 1 96.56 110 ARG B O 1
ATOM 2329 N N . PRO B 1 111 ? -13.844 -15.641 -8.453 1 94.75 111 PRO B N 1
ATOM 2330 C CA . PRO B 1 111 ? -14.195 -17.047 -8.711 1 94.75 111 PRO B CA 1
ATOM 2331 C C . PRO B 1 111 ? -13.391 -17.641 -9.867 1 94.75 111 PRO B C 1
ATOM 2333 O O . PRO B 1 111 ? -13.219 -17 -10.906 1 94.75 111 PRO B O 1
ATOM 2336 N N . GLY B 1 112 ? -12.805 -18.844 -9.602 1 93.38 112 GLY B N 1
ATOM 2337 C CA . GLY B 1 112 ? -12.078 -19.562 -10.625 1 93.38 112 GLY B CA 1
ATOM 2338 C C . GLY B 1 112 ? -10.578 -19.344 -10.562 1 93.38 112 GLY B C 1
ATOM 2339 O O . GLY B 1 112 ? -9.805 -20.109 -11.141 1 93.38 112 GLY B O 1
ATOM 2340 N N . LEU B 1 113 ? -10.125 -18.328 -9.844 1 93.75 113 LEU B N 1
ATOM 2341 C CA . LEU B 1 113 ? -8.711 -17.984 -9.836 1 93.75 113 LEU B CA 1
ATOM 2342 C C . LEU B 1 113 ? -7.902 -19.016 -9.062 1 93.75 113 LEU B C 1
ATOM 2344 O O . LEU B 1 113 ? -6.762 -19.328 -9.422 1 93.75 113 LEU B O 1
ATOM 2348 N N . LEU B 1 114 ? -8.5 -19.562 -8.062 1 94.81 114 LEU B N 1
ATOM 2349 C CA . LEU B 1 114 ? -7.797 -20.547 -7.258 1 94.81 114 LEU B CA 1
ATOM 2350 C C . LEU B 1 114 ? -7.438 -21.781 -8.094 1 94.81 114 LEU B C 1
ATOM 2352 O O . LEU B 1 114 ? -6.426 -22.438 -7.84 1 94.81 114 LEU B O 1
ATOM 2356 N N . GLU B 1 115 ? -8.203 -22.062 -9.039 1 91.5 115 GLU B N 1
ATOM 2357 C CA . GLU B 1 115 ? -7.98 -23.219 -9.906 1 91.5 115 GLU B CA 1
ATOM 2358 C C . GLU B 1 115 ? -7.023 -22.875 -11.047 1 91.5 115 GLU B C 1
ATOM 2360 O O . GLU B 1 115 ? -6.359 -23.75 -11.586 1 91.5 115 GLU B O 1
ATOM 2365 N N . SER B 1 116 ? -6.977 -21.609 -11.43 1 87.56 116 SER B N 1
ATOM 2366 C CA . SER B 1 116 ? -6.18 -21.172 -12.562 1 87.56 116 SER B CA 1
ATOM 2367 C C . SER B 1 116 ? -4.703 -21.062 -12.195 1 87.56 116 SER B C 1
ATOM 2369 O O . SER B 1 116 ? -3.84 -21.016 -13.078 1 87.56 116 SER B O 1
ATOM 2371 N N . GLY B 1 117 ? -4.422 -21.109 -10.961 1 90.75 117 GLY B N 1
ATOM 2372 C CA . GLY B 1 117 ? -3.039 -20.969 -10.531 1 90.75 117 GLY B CA 1
ATOM 2373 C C . GLY B 1 117 ? -2.684 -19.531 -10.156 1 90.75 117 GLY B C 1
ATOM 2374 O O . GLY B 1 117 ? -2.633 -18.656 -11.016 1 90.75 117 GLY B O 1
ATOM 2375 N N . ILE B 1 118 ? -2.357 -19.328 -8.969 1 94.19 118 ILE B N 1
ATOM 2376 C CA . ILE B 1 118 ? -2.055 -18 -8.43 1 94.19 118 ILE B CA 1
ATOM 2377 C C . ILE B 1 118 ? -0.546 -17.766 -8.438 1 94.19 118 ILE B C 1
ATOM 2379 O O . ILE B 1 118 ? 0.226 -18.672 -8.094 1 94.19 118 ILE B O 1
ATOM 2383 N N . LEU B 1 119 ? -0.148 -16.641 -8.984 1 93.38 119 LEU B N 1
ATOM 2384 C CA . LEU B 1 119 ? 1.185 -16.078 -8.812 1 93.38 119 LEU B CA 1
ATOM 2385 C C . LEU B 1 119 ? 1.199 -15.062 -7.676 1 93.38 119 LEU B C 1
ATOM 2387 O O . LEU B 1 119 ? 0.609 -13.984 -7.789 1 93.38 119 LEU B O 1
ATOM 2391 N N . PHE B 1 120 ? 1.878 -15.414 -6.57 1 94.81 120 PHE B N 1
ATOM 2392 C CA . PHE B 1 120 ? 1.809 -14.633 -5.34 1 94.81 120 PHE B CA 1
ATOM 2393 C C . PHE B 1 120 ? 3.07 -13.797 -5.16 1 94.81 120 PHE B C 1
ATOM 2395 O O . PHE B 1 120 ? 4.184 -14.297 -5.336 1 94.81 120 PHE B O 1
ATOM 2402 N N . HIS B 1 121 ? 2.799 -12.5 -4.848 1 92.81 121 HIS B N 1
ATOM 2403 C CA . HIS B 1 121 ? 3.91 -11.57 -4.676 1 92.81 121 HIS B CA 1
ATOM 2404 C C . HIS B 1 121 ? 3.834 -10.859 -3.328 1 92.81 121 HIS B C 1
ATOM 2406 O O . HIS B 1 121 ? 2.787 -10.312 -2.969 1 92.81 121 HIS B O 1
ATOM 2412 N N . HIS B 1 122 ? 4.84 -10.906 -2.557 1 91.06 122 HIS B N 1
ATOM 2413 C CA . HIS B 1 122 ? 5.066 -10.117 -1.356 1 91.06 122 HIS B CA 1
ATOM 2414 C C . HIS B 1 122 ? 6.555 -9.852 -1.141 1 91.06 122 HIS B C 1
ATOM 2416 O O . HIS B 1 122 ? 7.398 -10.469 -1.797 1 91.06 122 HIS B O 1
ATOM 2422 N N . ASP B 1 123 ? 6.887 -8.852 -0.341 1 84.19 123 ASP B N 1
ATOM 2423 C CA . ASP B 1 123 ? 8.297 -8.523 -0.173 1 84.19 123 ASP B CA 1
ATOM 2424 C C . ASP B 1 123 ? 9.047 -9.648 0.537 1 84.19 123 ASP B C 1
ATOM 2426 O O . ASP B 1 123 ? 8.445 -10.641 0.943 1 84.19 123 ASP B O 1
ATOM 2430 N N . ASN B 1 124 ? 10.367 -9.555 0.676 1 86.31 124 ASN B N 1
ATOM 2431 C CA . ASN B 1 124 ? 11.203 -10.633 1.197 1 86.31 124 ASN B CA 1
ATOM 2432 C C . ASN B 1 124 ? 11.406 -10.5 2.703 1 86.31 124 ASN B C 1
ATOM 2434 O O . ASN B 1 124 ? 12.43 -10.93 3.234 1 86.31 124 ASN B O 1
ATOM 2438 N N . ALA B 1 125 ? 10.508 -9.805 3.422 1 86.75 125 ALA B N 1
ATOM 2439 C CA . ALA B 1 125 ? 10.625 -9.727 4.879 1 86.75 125 ALA B CA 1
ATOM 2440 C C . ALA B 1 125 ? 10.711 -11.117 5.496 1 86.75 125 ALA B C 1
ATOM 2442 O O . ALA B 1 125 ? 10.117 -12.07 4.988 1 86.75 125 ALA B O 1
ATOM 2443 N N . PRO B 1 126 ? 11.422 -11.281 6.582 1 89.69 126 PRO B N 1
ATOM 2444 C CA . PRO B 1 126 ? 11.594 -12.586 7.219 1 89.69 126 PRO B CA 1
ATOM 2445 C C . PRO B 1 126 ? 10.266 -13.297 7.48 1 89.69 126 PRO B C 1
ATOM 2447 O O . PRO B 1 126 ? 10.172 -14.516 7.332 1 89.69 126 PRO B O 1
ATOM 2450 N N . VAL B 1 127 ? 9.258 -12.539 7.793 1 91.81 127 VAL B N 1
ATOM 2451 C CA . VAL B 1 127 ? 7.938 -13.102 8.062 1 91.81 127 VAL B CA 1
ATOM 2452 C C . VAL B 1 127 ? 7.395 -13.781 6.809 1 91.81 127 VAL B C 1
ATOM 2454 O O . VAL B 1 127 ? 6.758 -14.828 6.891 1 91.81 127 VAL B O 1
ATOM 2457 N N . HIS B 1 128 ? 7.602 -13.281 5.652 1 92.69 128 HIS B N 1
ATOM 2458 C CA . HIS B 1 128 ? 7.07 -13.773 4.387 1 92.69 128 HIS B CA 1
ATOM 2459 C C . HIS B 1 128 ? 7.863 -14.977 3.887 1 92.69 128 HIS B C 1
ATOM 2461 O O . HIS B 1 128 ? 7.328 -15.812 3.16 1 92.69 128 HIS B O 1
ATOM 2467 N N . THR B 1 129 ? 9.148 -15.086 4.285 1 92.69 129 THR B N 1
ATOM 2468 C CA . THR B 1 129 ? 10.016 -16.109 3.736 1 92.69 129 THR B CA 1
ATOM 2469 C C . THR B 1 129 ? 10.156 -17.281 4.711 1 92.69 129 THR B C 1
ATOM 2471 O O . THR B 1 129 ? 10.812 -18.281 4.406 1 92.69 129 THR B O 1
ATOM 2474 N N . ALA B 1 130 ? 9.531 -17.125 5.844 1 96.44 130 ALA B N 1
ATOM 2475 C CA . ALA B 1 130 ? 9.562 -18.203 6.828 1 96.44 130 ALA B CA 1
ATOM 2476 C C . ALA B 1 130 ? 8.977 -19.484 6.254 1 96.44 130 ALA B C 1
ATOM 2478 O O . ALA B 1 130 ? 8.055 -19.453 5.438 1 96.44 130 ALA B O 1
ATOM 2479 N N . ARG B 1 131 ? 9.453 -20.594 6.746 1 97.38 131 ARG B N 1
ATOM 2480 C CA . ARG B 1 131 ? 9.031 -21.906 6.258 1 97.38 131 ARG B CA 1
ATOM 2481 C C . ARG B 1 131 ? 7.531 -22.109 6.441 1 97.38 131 ARG B C 1
ATOM 2483 O O . ARG B 1 131 ? 6.859 -22.656 5.57 1 97.38 131 ARG B O 1
ATOM 2490 N N . ALA B 1 132 ? 7.031 -21.688 7.59 1 97.62 132 ALA B N 1
ATOM 2491 C CA . ALA B 1 132 ? 5.605 -21.828 7.871 1 97.62 132 ALA B CA 1
ATOM 2492 C C . ALA B 1 132 ? 4.762 -21.203 6.762 1 97.62 132 ALA B C 1
ATOM 2494 O O . ALA B 1 132 ? 3.703 -21.734 6.41 1 97.62 132 ALA B O 1
ATOM 2495 N N . VAL B 1 133 ? 5.234 -20.141 6.215 1 97.62 133 VAL B N 1
ATOM 2496 C CA . VAL B 1 133 ? 4.508 -19.406 5.176 1 97.62 133 VAL B CA 1
ATOM 2497 C C . VAL B 1 133 ? 4.758 -20.062 3.82 1 97.62 133 VAL B C 1
ATOM 2499 O O . VAL B 1 133 ? 3.814 -20.344 3.074 1 97.62 133 VAL B O 1
ATOM 2502 N N . THR B 1 134 ? 6.031 -20.375 3.537 1 96.62 134 THR B N 1
ATOM 2503 C CA . THR B 1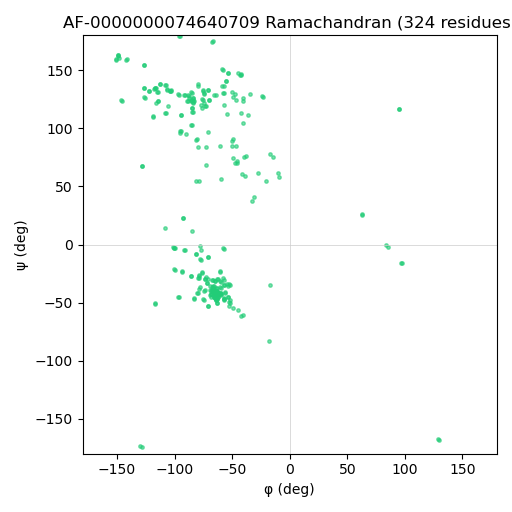 134 ? 6.355 -20.953 2.236 1 96.62 134 THR B CA 1
ATOM 2504 C C . THR B 1 134 ? 5.707 -22.328 2.074 1 96.62 134 THR B C 1
ATOM 2506 O O . THR B 1 134 ? 5.316 -22.719 0.97 1 96.62 134 THR B O 1
ATOM 2509 N N . ASP B 1 135 ? 5.523 -23.078 3.111 1 97.44 135 ASP B N 1
ATOM 2510 C CA . ASP B 1 135 ? 4.863 -24.391 3.066 1 97.44 135 ASP B CA 1
ATOM 2511 C 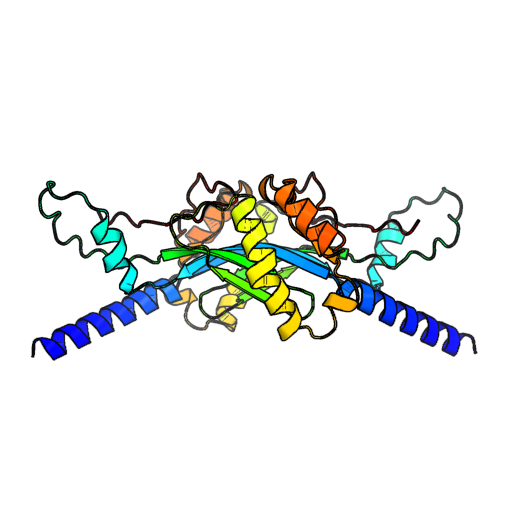C . ASP B 1 135 ? 3.393 -24.234 2.684 1 97.44 135 ASP B C 1
ATOM 2513 O O . ASP B 1 135 ? 2.867 -25.047 1.907 1 97.44 135 ASP B O 1
ATOM 2517 N N . VAL B 1 136 ? 2.73 -23.266 3.268 1 97.25 136 VAL B N 1
ATOM 2518 C CA . VAL B 1 136 ? 1.321 -23.031 2.973 1 97.25 136 VAL B CA 1
ATOM 2519 C C . VAL B 1 136 ? 1.157 -22.656 1.5 1 97.25 136 VAL B C 1
ATOM 2521 O O . VAL B 1 136 ? 0.278 -23.188 0.816 1 97.25 136 VAL B O 1
ATOM 2524 N N . LEU B 1 137 ? 2.01 -21.781 1.028 1 96.94 137 LEU B N 1
ATOM 2525 C CA . LEU B 1 137 ? 1.938 -21.375 -0.369 1 96.94 137 LEU B CA 1
ATOM 2526 C C . LEU B 1 137 ? 2.176 -22.562 -1.298 1 96.94 137 LEU B C 1
ATOM 2528 O O . LEU B 1 137 ? 1.474 -22.719 -2.299 1 96.94 137 LEU B O 1
ATOM 2532 N N . ALA B 1 138 ? 3.123 -23.375 -0.977 1 96 138 ALA B N 1
ATOM 2533 C CA . ALA B 1 138 ? 3.42 -24.578 -1.761 1 96 138 ALA B CA 1
ATOM 2534 C C . ALA B 1 138 ? 2.244 -25.547 -1.742 1 96 138 ALA B C 1
ATOM 2536 O O . ALA B 1 138 ? 1.895 -26.125 -2.771 1 96 138 ALA B O 1
ATOM 2537 N N . GLY B 1 139 ? 1.699 -25.734 -0.554 1 96.5 139 GLY B N 1
ATOM 2538 C CA . GLY B 1 139 ? 0.537 -26.594 -0.428 1 96.5 139 GLY B CA 1
ATOM 2539 C C . GLY B 1 139 ? -0.631 -26.156 -1.289 1 96.5 139 GLY B C 1
ATOM 2540 O O . GLY B 1 139 ? -1.384 -26.984 -1.799 1 96.5 139 GLY B O 1
ATOM 2541 N N . TYR B 1 140 ? -0.777 -24.828 -1.441 1 96.56 140 TYR B N 1
ATOM 2542 C CA . TYR B 1 140 ? -1.829 -24.266 -2.279 1 96.56 140 TYR B CA 1
ATOM 2543 C C . TYR B 1 140 ? -1.427 -24.281 -3.748 1 96.56 140 TYR B C 1
ATOM 2545 O O . TYR B 1 140 ? -2.225 -23.938 -4.621 1 96.56 140 TYR B O 1
ATOM 2553 N N . LYS B 1 141 ? -0.152 -24.641 -3.994 1 95.75 141 LYS B N 1
ATOM 2554 C CA . LYS B 1 141 ? 0.427 -24.609 -5.336 1 95.75 141 LYS B CA 1
ATOM 2555 C C . LYS B 1 141 ? 0.463 -23.188 -5.891 1 95.75 141 LYS B C 1
ATOM 2557 O O . LYS B 1 141 ? 0.239 -22.984 -7.086 1 95.75 141 LYS B O 1
ATOM 2562 N N . TRP B 1 142 ? 0.5 -22.219 -4.941 1 96.38 142 TRP B N 1
ATOM 2563 C CA . TRP B 1 142 ? 0.764 -20.844 -5.363 1 96.38 142 TRP B CA 1
ATOM 2564 C C . TRP B 1 142 ? 2.234 -20.656 -5.719 1 96.38 142 TRP B C 1
ATOM 2566 O O . TRP B 1 142 ? 3.119 -21.094 -4.984 1 96.38 142 TRP B O 1
ATOM 2576 N N . GLU B 1 143 ? 2.471 -20.094 -6.848 1 93.56 143 GLU B N 1
ATOM 2577 C CA . GLU B 1 143 ? 3.842 -19.812 -7.25 1 93.56 143 GLU B CA 1
ATOM 2578 C C . GLU B 1 143 ? 4.277 -18.438 -6.75 1 93.56 143 GLU B C 1
ATOM 2580 O O . GLU B 1 143 ? 3.586 -17.438 -6.969 1 93.56 143 GLU B O 1
ATOM 2585 N N . LEU B 1 144 ? 5.41 -18.391 -6.09 1 91.44 144 LEU B N 1
ATOM 2586 C CA . LEU B 1 144 ? 5.934 -17.141 -5.543 1 91.44 144 LEU B CA 1
ATOM 2587 C C . LEU B 1 144 ? 6.695 -16.359 -6.605 1 91.44 144 LEU B C 1
ATOM 2589 O O . LEU B 1 144 ? 7.586 -16.906 -7.262 1 91.44 144 LEU B O 1
ATOM 2593 N N . LEU B 1 145 ? 6.246 -15.117 -6.805 1 86.5 145 LEU B N 1
ATOM 2594 C CA . LEU B 1 145 ? 7.012 -14.188 -7.633 1 86.5 145 LEU B CA 1
ATOM 2595 C C . LEU B 1 145 ? 8.109 -13.508 -6.82 1 86.5 145 LEU B C 1
ATOM 2597 O O . LEU B 1 145 ? 7.828 -12.891 -5.789 1 86.5 145 LEU B O 1
ATOM 2601 N N . GLU B 1 146 ? 9.289 -13.625 -7.199 1 76.56 146 GLU B N 1
ATOM 2602 C CA . GLU B 1 146 ? 10.438 -13.133 -6.441 1 76.56 146 GLU B CA 1
ATOM 2603 C C . GLU B 1 146 ? 10.422 -11.609 -6.352 1 76.56 146 GLU B C 1
ATOM 2605 O O . GLU B 1 146 ? 10.078 -10.93 -7.32 1 76.56 146 GLU B O 1
ATOM 2610 N N . HIS B 1 147 ? 10.555 -11.117 -5.156 1 72.94 147 HIS B N 1
ATOM 2611 C CA . HIS B 1 147 ? 10.82 -9.703 -4.91 1 72.94 147 HIS B CA 1
ATOM 2612 C C . HIS B 1 147 ? 12.312 -9.398 -4.996 1 72.94 147 HIS B C 1
ATOM 2614 O O . HIS B 1 147 ? 13.125 -10.094 -4.379 1 72.94 147 HIS B O 1
ATOM 2620 N N . PRO B 1 148 ? 12.695 -8.492 -6.027 1 61.31 148 PRO B N 1
ATOM 2621 C CA . PRO B 1 148 ? 14.141 -8.234 -6.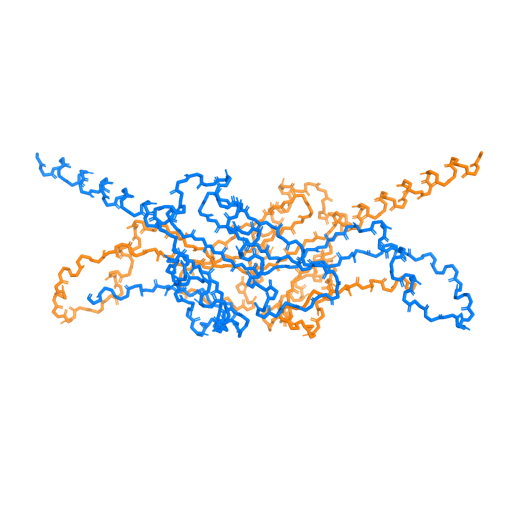047 1 61.31 148 PRO B CA 1
ATOM 2622 C C . PRO B 1 148 ? 14.695 -7.852 -4.676 1 61.31 148 PRO B C 1
ATOM 2624 O O . PRO B 1 148 ? 14.008 -7.191 -3.895 1 61.31 148 PRO B O 1
ATOM 2627 N N . ARG B 1 149 ? 15.789 -8.523 -4.305 1 54.59 149 ARG B N 1
ATOM 2628 C CA . ARG B 1 149 ? 16.453 -8.32 -3.014 1 54.59 149 ARG B CA 1
ATOM 2629 C C . ARG B 1 149 ? 16.688 -6.84 -2.742 1 54.59 149 ARG B C 1
ATOM 2631 O O . ARG B 1 149 ? 16.594 -6.391 -1.598 1 54.59 149 ARG B O 1
ATOM 2638 N N . TYR B 1 150 ? 17.422 -6.238 -3.842 1 50.22 150 TYR B N 1
ATOM 2639 C CA . TYR B 1 150 ? 17.812 -4.852 -3.605 1 50.22 150 TYR B CA 1
ATOM 2640 C C . TYR B 1 150 ? 16.656 -3.9 -3.895 1 50.22 150 TYR B C 1
ATOM 2642 O O . TYR B 1 150 ? 16.203 -3.789 -5.035 1 50.22 150 TYR B O 1
ATOM 2650 N N . SER B 1 151 ? 15.617 -4.09 -3.334 1 48.28 151 SER B N 1
ATOM 2651 C CA . SER B 1 151 ? 14.656 -3.016 -3.551 1 48.28 151 SER B CA 1
ATOM 2652 C C . SER B 1 151 ? 15.039 -1.762 -2.771 1 48.28 151 SER B C 1
ATOM 2654 O O . SER B 1 151 ? 14.781 -1.669 -1.569 1 48.28 151 SER B O 1
ATOM 2656 N N . PRO B 1 152 ? 16.109 -1.139 -3.174 1 49.03 152 PRO B N 1
ATOM 2657 C CA . PRO B 1 152 ? 15.953 0.12 -2.443 1 49.03 152 PRO B CA 1
ATOM 2658 C C . PRO B 1 152 ? 14.508 0.617 -2.438 1 49.03 152 PRO B C 1
ATOM 2660 O O . PRO B 1 152 ? 13.766 0.399 -3.402 1 49.03 152 PRO B O 1
ATOM 2663 N N . ASP B 1 153 ? 13.805 0.489 -1.364 1 52.34 153 ASP B N 1
ATOM 2664 C CA . ASP B 1 153 ? 12.391 0.836 -1.219 1 52.34 153 ASP B CA 1
ATOM 2665 C C . ASP B 1 153 ? 11.938 1.759 -2.346 1 52.34 153 ASP B C 1
ATOM 2667 O O . ASP B 1 153 ? 10.789 1.681 -2.793 1 52.34 153 ASP B O 1
ATOM 2671 N N . LEU B 1 154 ? 12.906 2.629 -2.75 1 60.41 154 LEU B N 1
ATOM 2672 C CA . LEU B 1 154 ? 12.445 3.76 -3.549 1 60.41 154 LEU B CA 1
ATOM 2673 C C . LEU B 1 154 ? 12.867 3.604 -5.004 1 60.41 154 LEU B C 1
ATOM 2675 O O . LEU B 1 154 ? 12.844 4.57 -5.77 1 60.41 154 LEU B O 1
ATOM 2679 N N . VAL B 1 155 ? 13.32 2.309 -5.391 1 61 155 VAL B N 1
ATOM 2680 C CA . VAL B 1 155 ? 13.656 2.186 -6.805 1 61 155 VAL B CA 1
ATOM 2681 C C . VAL B 1 155 ? 12.719 1.188 -7.477 1 61 155 VAL B C 1
ATOM 2683 O O . VAL B 1 155 ? 12.578 0.051 -7.016 1 61 155 VAL B O 1
ATOM 2686 N N . PRO B 1 156 ? 12.023 1.696 -8.5 1 63.34 156 PRO B N 1
ATOM 2687 C CA . PRO B 1 156 ? 11.172 0.753 -9.227 1 63.34 156 PRO B CA 1
ATOM 2688 C C . PRO B 1 156 ? 11.961 -0.433 -9.789 1 63.34 156 PRO B C 1
ATOM 2690 O O . PRO B 1 156 ? 13.039 -0.251 -10.352 1 63.34 156 PRO B O 1
ATOM 2693 N N . VAL B 1 157 ? 11.633 -1.7 -9.391 1 61.66 157 VAL B N 1
ATOM 2694 C CA . VAL B 1 157 ? 12.25 -2.92 -9.898 1 61.66 157 VAL B CA 1
ATOM 2695 C C . VAL B 1 157 ? 11.508 -3.393 -11.148 1 61.66 157 VAL B C 1
ATOM 2697 O O . VAL B 1 157 ? 10.281 -3.346 -11.203 1 61.66 157 VAL B O 1
ATOM 2700 N N . ILE B 1 158 ? 12.289 -3.596 -12.242 1 58.16 158 ILE B N 1
ATOM 2701 C CA . ILE B 1 158 ? 11.688 -4.168 -13.438 1 58.16 158 ILE B CA 1
ATOM 2702 C C . ILE B 1 158 ? 11.906 -5.68 -13.453 1 58.16 158 ILE B C 1
ATOM 2704 O O . ILE B 1 158 ? 13.047 -6.148 -13.375 1 58.16 158 ILE B O 1
ATOM 2708 N N . PHE B 1 159 ? 10.914 -6.43 -12.992 1 54.38 159 PHE B N 1
ATOM 2709 C CA . PHE B 1 159 ? 11.039 -7.879 -13.109 1 54.38 159 PHE B CA 1
ATOM 2710 C C . PHE B 1 159 ? 10.906 -8.312 -14.562 1 54.38 159 PHE B C 1
ATOM 2712 O O . PHE B 1 159 ? 9.938 -7.953 -15.234 1 54.38 159 PHE B O 1
ATOM 2719 N N . THR B 1 160 ? 12.109 -8.5 -15.234 1 47.12 160 THR B N 1
ATOM 2720 C CA . THR B 1 160 ? 12.094 -9.078 -16.578 1 47.12 160 THR B CA 1
ATOM 2721 C C . THR B 1 160 ? 11.938 -10.594 -16.516 1 47.12 160 THR B C 1
ATOM 2723 O O . THR B 1 160 ? 12.641 -11.266 -15.75 1 47.12 160 THR B O 1
ATOM 2726 N N . TYR B 1 161 ? 10.742 -11.086 -16.406 1 40.09 161 TYR B N 1
ATOM 2727 C CA . TYR B 1 161 ? 10.664 -12.539 -16.531 1 40.09 161 TYR B CA 1
ATOM 2728 C C . TYR B 1 161 ? 11.414 -13.016 -17.781 1 40.09 161 TYR B C 1
ATOM 2730 O O . TYR B 1 161 ? 11.18 -12.516 -18.875 1 40.09 161 TYR B O 1
ATOM 2738 N N . SER B 1 162 ? 12.68 -13.32 -17.609 1 34.69 162 SER B N 1
ATOM 2739 C CA . SER B 1 162 ? 13.438 -14.016 -18.641 1 34.69 162 SER B CA 1
ATOM 2740 C C . SER B 1 162 ? 12.664 -15.211 -19.188 1 34.69 162 SER B C 1
ATOM 2742 O O . SER B 1 162 ? 12.289 -16.109 -18.438 1 34.69 162 SER B O 1
ATOM 2744 N N . LEU B 1 163 ? 11.766 -15.016 -20.172 1 29.86 163 LEU B N 1
ATOM 2745 C CA . LEU B 1 163 ? 11.289 -16.141 -20.969 1 29.86 163 LEU B CA 1
ATOM 2746 C C . LEU B 1 163 ? 12.453 -17 -21.453 1 29.86 163 LEU B C 1
ATOM 2748 O O . LEU B 1 163 ? 13.305 -16.531 -22.219 1 29.86 163 LEU B O 1
ATOM 2752 N N . LYS B 1 164 ? 13.18 -17.781 -20.516 1 29.09 164 LYS B N 1
ATOM 2753 C CA . LYS B 1 164 ? 13.836 -18.891 -21.188 1 29.09 164 LYS B CA 1
ATOM 2754 C C . LYS B 1 164 ? 12.805 -19.828 -21.828 1 29.09 164 LYS B C 1
ATOM 2756 O O . LYS B 1 164 ? 11.727 -20.047 -21.266 1 29.09 164 LYS B O 1
#

Organism: NCBI:txid231223

Nearest PDB structures (foldseek):
  3hot-assembly1_B  TM=6.777E-01  e=9.025E-11  Drosophila mauritiana
  3k9j-assembly2_A  TM=7.817E-01  e=1.431E-07  Homo sapiens
  3k9k-assembly2_A  TM=7.604E-01  e=3.456E-07  Homo sapiens
  6put-assembly1_A-2  TM=7.611E-01  e=3.860E-03  Saccharolobus solfataricus P2
  4cw7-assembly3_F  TM=3.301E-01  e=9.584E-02  Pyrococcus abyssi GE5

InterPro domains:
  IPR001888 Transposase, type 1 [PF01359] (37-113)
  IPR036397 Ribonuclease H superfamily [G3DSA:3.30.420.10] (3-162)
  IPR052709 Transposase-Methyltransferase Hybrid [PTHR46060] (9-157)

Solvent-accessible surface area (backbone atoms only — not comparable to full-atom values): 18493 Å² total; per-residue (Å²): 108,67,67,56,47,50,50,50,50,48,46,49,46,46,49,48,43,49,47,54,53,68,27,36,39,36,45,48,76,47,77,43,72,39,82,46,83,61,60,56,59,62,63,56,60,69,54,73,84,80,68,74,79,71,71,82,55,70,66,52,73,36,57,33,34,36,25,27,44,37,30,29,39,82,90,40,78,60,42,78,44,73,47,58,82,83,42,69,56,40,33,70,52,49,36,46,43,48,62,70,47,43,50,57,33,40,54,69,78,37,70,66,43,80,78,70,42,36,36,37,31,44,63,79,50,68,46,58,66,28,63,73,28,48,49,52,37,52,74,69,54,39,43,76,47,85,47,71,85,76,48,53,88,51,37,42,55,69,54,68,69,75,62,122,108,68,66,56,47,50,49,50,48,48,46,49,48,46,48,48,43,48,47,56,52,68,27,35,38,37,45,48,76,47,76,43,72,38,84,50,82,61,60,56,61,62,63,58,60,71,56,75,84,82,69,73,79,71,72,80,49,72,59,69,76,46,60,36,34,38,22,27,44,37,30,29,39,82,90,41,79,60,40,79,43,74,49,58,85,86,43,68,50,41,34,69,53,51,37,46,43,47,60,70,46,44,49,56,34,40,53,69,77,37,69,65,42,80,77,70,43,37,34,38,31,43,62,79,49,68,45,59,65,28,63,72,27,46,50,53,37,52,73,68,55,39,43,74,45,82,49,72,86,79,45,57,89,51,38,39,52,71,50,70,54,74,59,123